Protein AF-A0A968P1N0-F1 (afdb_monomer)

Foldseek 3Di:
DPDPQDDWFWKWADDPLAIEIDTAGPLCVVVCVLQRIDGDDPDPRYDYQFPPPDAWKWWDDPDPVRIDIDGGHPVSVVVCVVVVIDIDDHDDGPDADDDQQKGKKFDDPPSATEIEIDGNVCVVCCVVVVIGGDDPPRPRYTYDRPPPPPPPPPPPPPDDDDDPPPDDPPPPPPDDDDDPPDDDDDDDDDDDDDDDDDDD

Sequence (200 aa):
MSRARGERDRVFVTLGTLQYGFLAGSNSRPHRAALGHTAFTNQVGVVFGANSPKP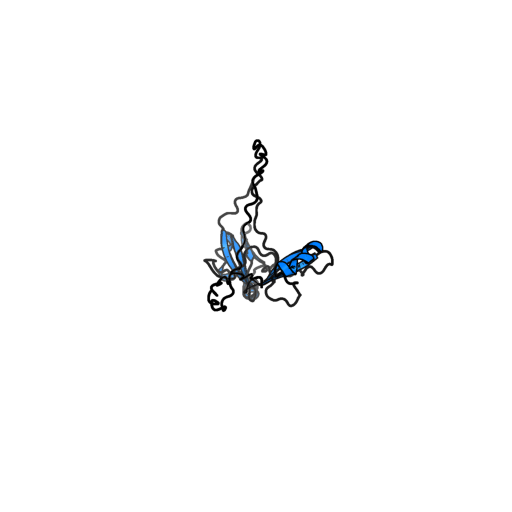NRARKEISAVNIVSSFFDPGRRASLVADDWVISGGGRRRGLARTPRSRSVFVDMGTYNYAWNLTTEEHQHMEVLGIEFASGTTPSLVLGFNSQSRHAPLGRLAGASFRRLSDPIEQWSMQPKPLAGQLPTRLASYQRIPNVVAAG

pLDDT: mean 77.23, std 21.39, range [32.09, 97.94]

Radius of gyration: 28.27 Å; Cα contacts (8 Å, |Δi|>4): 264; chains: 1; bounding box: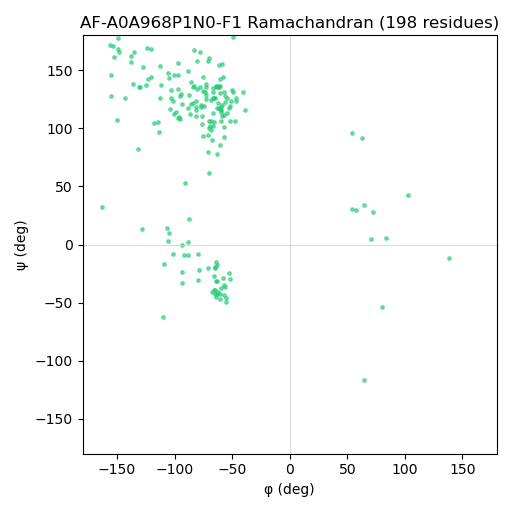 90×51×71 Å

Nearest PDB structures (foldseek):
  9c57-assembly1_K  TM=1.440E-01  e=4.1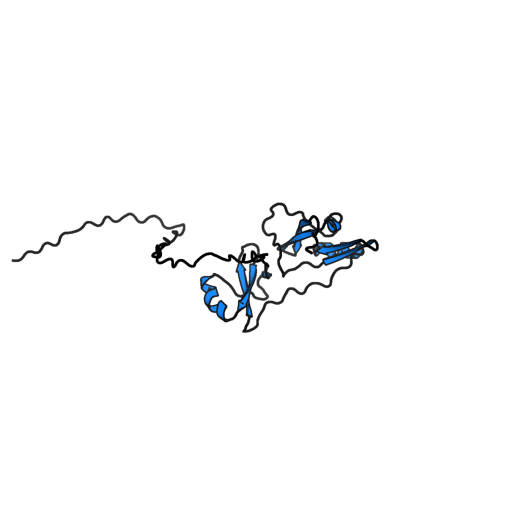77E+00  Homo sapiens

Structure (mmCIF, N/CA/C/O backbone):
data_AF-A0A968P1N0-F1
#
_entry.id   AF-A0A968P1N0-F1
#
loop_
_atom_site.group_PDB
_atom_site.id
_atom_site.type_symbol
_atom_site.label_atom_id
_atom_site.label_alt_id
_atom_site.label_comp_id
_atom_site.label_asym_id
_atom_site.label_entity_id
_atom_site.label_seq_id
_atom_site.pdbx_PDB_ins_code
_atom_site.Cartn_x
_atom_site.Cartn_y
_atom_site.Cartn_z
_atom_site.occupancy
_atom_site.B_iso_or_equiv
_atom_site.auth_seq_id
_atom_site.auth_comp_id
_atom_site.auth_asym_id
_atom_site.auth_atom_id
_atom_site.pdbx_PDB_model_num
ATOM 1 N N . MET A 1 1 ? -13.079 19.794 -15.826 1.00 42.53 1 MET A N 1
ATOM 2 C CA . MET A 1 1 ? -12.759 18.711 -16.785 1.00 42.53 1 MET A CA 1
ATOM 3 C C . MET A 1 1 ? -12.149 17.527 -16.044 1.00 42.53 1 MET A C 1
ATOM 5 O O . MET A 1 1 ? -11.050 17.654 -15.509 1.00 42.53 1 MET A O 1
ATOM 9 N N . SER A 1 2 ? -12.845 16.392 -15.955 1.00 45.47 2 SER A N 1
ATOM 10 C CA . SER A 1 2 ? -12.250 15.153 -15.444 1.00 45.47 2 SER A CA 1
ATOM 11 C C . SER A 1 2 ? -11.208 14.668 -16.448 1.00 45.47 2 SER A C 1
ATOM 13 O O . SER A 1 2 ? -11.565 14.183 -17.517 1.00 45.47 2 SER A O 1
ATOM 15 N N . ARG A 1 3 ? -9.915 14.812 -16.137 1.00 54.97 3 ARG A N 1
ATOM 16 C CA . ARG A 1 3 ? -8.871 14.159 -16.936 1.00 54.97 3 ARG A CA 1
ATOM 17 C C . ARG A 1 3 ? -9.137 12.660 -16.861 1.00 54.97 3 ARG A C 1
ATOM 19 O O . ARG A 1 3 ? -9.060 12.099 -15.764 1.00 54.97 3 ARG A O 1
ATOM 26 N N . ALA A 1 4 ? -9.490 12.046 -17.989 1.00 58.97 4 ALA A N 1
ATOM 27 C CA . ALA A 1 4 ? -9.552 10.601 -18.112 1.00 58.97 4 ALA A CA 1
ATOM 28 C C . ALA A 1 4 ? -8.161 10.082 -17.748 1.00 58.97 4 ALA A C 1
ATOM 30 O O . ALA A 1 4 ? -7.192 10.228 -18.490 1.00 58.97 4 ALA A O 1
ATOM 31 N N . ARG A 1 5 ? -8.025 9.589 -16.518 1.00 70.12 5 ARG A N 1
ATOM 32 C CA . ARG A 1 5 ? -6.821 8.895 -16.089 1.00 70.12 5 ARG A CA 1
ATOM 33 C C . ARG A 1 5 ? -6.900 7.598 -16.881 1.00 70.12 5 ARG A C 1
ATOM 35 O O . ARG A 1 5 ? -7.749 6.792 -16.521 1.00 70.12 5 ARG A O 1
ATOM 42 N N . GLY A 1 6 ? -6.150 7.505 -17.985 1.00 83.25 6 GLY A N 1
ATOM 43 C CA . GLY A 1 6 ? -6.212 6.408 -18.960 1.00 83.25 6 GLY A CA 1
ATOM 44 C C . GLY A 1 6 ? -6.141 5.017 -18.330 1.00 83.25 6 GLY A C 1
ATOM 45 O O . GLY A 1 6 ? -6.023 4.900 -17.114 1.00 83.25 6 GLY A O 1
ATOM 46 N N . GLU A 1 7 ? -6.213 3.975 -19.153 1.00 88.88 7 GLU A N 1
ATOM 47 C CA . GLU A 1 7 ? -6.322 2.576 -18.716 1.00 88.88 7 GLU A CA 1
ATOM 48 C C . GLU A 1 7 ? -5.438 2.236 -17.500 1.00 88.88 7 GLU A C 1
ATOM 50 O O . GLU A 1 7 ? -4.251 2.588 -17.435 1.00 88.88 7 GLU A O 1
ATOM 55 N N . ARG A 1 8 ? -6.048 1.579 -16.504 1.00 93.31 8 ARG A N 1
ATOM 56 C CA . ARG A 1 8 ? -5.380 1.185 -15.264 1.00 93.31 8 ARG A CA 1
ATOM 57 C C . ARG A 1 8 ? -5.633 -0.274 -14.951 1.00 93.31 8 ARG A C 1
ATOM 59 O O . ARG A 1 8 ? -6.784 -0.699 -14.925 1.00 93.31 8 ARG A O 1
ATOM 66 N N . ASP A 1 9 ? -4.576 -0.973 -14.562 1.00 94.81 9 ASP A N 1
ATOM 67 C CA . ASP A 1 9 ? -4.684 -2.348 -14.087 1.00 94.81 9 ASP A CA 1
ATOM 68 C C . ASP A 1 9 ? -4.720 -2.403 -12.572 1.00 94.81 9 ASP A C 1
ATOM 70 O O . ASP A 1 9 ? -4.027 -1.646 -11.884 1.00 94.81 9 ASP A O 1
ATOM 74 N N . ARG A 1 10 ? -5.474 -3.369 -12.053 1.00 96.44 10 ARG A N 1
ATOM 75 C CA . ARG A 1 10 ? -5.407 -3.751 -10.646 1.00 96.44 10 ARG A CA 1
ATOM 76 C C . ARG A 1 10 ? -4.153 -4.589 -10.430 1.00 96.44 10 ARG A C 1
ATOM 78 O O . ARG A 1 10 ? -3.984 -5.647 -11.031 1.00 96.44 10 ARG A O 1
ATOM 85 N N . VAL A 1 11 ? -3.274 -4.105 -9.567 1.00 97.50 11 VAL A N 1
ATOM 86 C CA . VAL A 1 11 ? -2.058 -4.806 -9.153 1.00 97.50 11 VAL A CA 1
ATOM 87 C C . VAL A 1 11 ? -1.898 -4.696 -7.645 1.00 97.50 11 VAL A C 1
ATOM 89 O O . VAL A 1 11 ? -2.539 -3.856 -7.010 1.00 97.50 11 VAL A O 1
ATOM 92 N N . PHE A 1 12 ? -1.023 -5.510 -7.073 1.00 97.50 12 PHE A N 1
ATOM 93 C CA . PHE A 1 12 ? -0.636 -5.401 -5.674 1.00 97.50 12 PHE A CA 1
ATOM 94 C C . PHE A 1 12 ? 0.869 -5.599 -5.480 1.00 97.50 12 PHE A C 1
ATOM 96 O O . PHE A 1 12 ? 1.564 -6.108 -6.362 1.00 97.50 12 PHE A O 1
ATOM 103 N N . VAL A 1 13 ? 1.358 -5.163 -4.320 1.00 96.88 13 VAL A N 1
ATOM 104 C CA . VAL A 1 13 ? 2.713 -5.429 -3.812 1.00 96.88 13 VAL A CA 1
ATOM 105 C C . VAL A 1 13 ? 2.623 -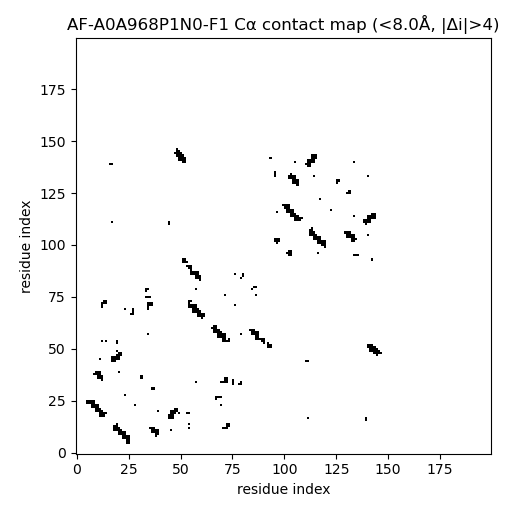6.004 -2.403 1.00 96.88 13 VAL A C 1
ATOM 107 O O . VAL A 1 13 ? 1.674 -5.702 -1.670 1.00 96.88 13 VAL A O 1
ATOM 110 N N . THR A 1 14 ? 3.613 -6.797 -2.012 1.00 95.50 14 THR A N 1
ATOM 111 C CA . THR A 1 14 ? 3.699 -7.353 -0.659 1.00 95.50 14 THR A CA 1
ATOM 112 C C . THR A 1 14 ? 4.356 -6.343 0.282 1.00 95.50 14 THR A C 1
ATOM 114 O O . THR A 1 14 ? 5.340 -5.690 -0.060 1.00 95.50 14 THR A O 1
ATOM 117 N N . LEU A 1 15 ? 3.794 -6.178 1.477 1.00 91.19 15 LEU A N 1
ATOM 118 C CA . LEU A 1 15 ? 4.269 -5.278 2.524 1.00 91.19 15 LEU A CA 1
ATOM 119 C C . LEU A 1 15 ? 4.313 -6.039 3.853 1.00 91.19 15 LEU A C 1
ATOM 121 O O . LEU A 1 15 ? 3.393 -5.963 4.670 1.00 91.19 15 LEU A O 1
ATOM 125 N N . GLY A 1 16 ? 5.393 -6.794 4.058 1.00 88.62 16 GLY A N 1
ATOM 126 C CA . GLY A 1 16 ? 5.469 -7.755 5.157 1.00 88.62 16 GLY A CA 1
ATOM 127 C C . GLY A 1 16 ? 4.423 -8.850 4.961 1.00 88.62 16 GLY A C 1
ATOM 128 O O . GLY A 1 16 ? 4.466 -9.562 3.965 1.00 88.62 16 GLY A O 1
ATOM 129 N N . THR A 1 17 ? 3.468 -8.953 5.882 1.00 87.88 17 THR A N 1
ATOM 130 C CA . THR A 1 17 ? 2.361 -9.923 5.820 1.00 87.88 17 THR A CA 1
ATOM 131 C C . THR A 1 17 ? 1.132 -9.414 5.060 1.00 87.88 17 THR A C 1
ATOM 133 O O . THR A 1 17 ? 0.212 -10.185 4.812 1.00 87.88 17 THR A O 1
ATOM 136 N N . LEU A 1 18 ? 1.089 -8.128 4.690 1.00 89.88 18 LEU A N 1
ATOM 137 C CA . LEU A 1 18 ? -0.060 -7.503 4.030 1.00 89.88 18 LEU A CA 1
ATOM 138 C C . LEU A 1 18 ? 0.151 -7.386 2.520 1.00 89.88 18 LEU A C 1
ATOM 140 O O . LEU A 1 18 ? 1.253 -7.087 2.063 1.00 89.88 18 LEU A O 1
ATOM 144 N N . GLN A 1 19 ? -0.922 -7.522 1.742 1.00 94.12 19 GLN A N 1
ATOM 145 C CA . GLN A 1 19 ? -0.910 -7.248 0.304 1.00 94.12 19 GLN A CA 1
ATOM 146 C C . GLN A 1 19 ? -1.601 -5.909 0.024 1.00 94.12 19 GLN A C 1
ATOM 148 O O . GLN A 1 19 ? -2.793 -5.741 0.283 1.00 94.12 19 GLN A O 1
ATOM 153 N N . TYR A 1 20 ? -0.853 -4.937 -0.506 1.00 94.25 20 TYR A N 1
ATOM 154 C CA . TYR A 1 20 ? -1.369 -3.601 -0.812 1.00 94.25 20 TYR A CA 1
ATOM 155 C C . TYR A 1 20 ? -1.760 -3.493 -2.286 1.00 94.25 20 TYR A C 1
ATOM 157 O O . TYR A 1 20 ? -0.897 -3.441 -3.167 1.00 94.25 20 TYR A O 1
ATOM 165 N N . GLY A 1 21 ? -3.063 -3.428 -2.546 1.00 95.44 21 GLY A N 1
ATOM 166 C CA . GLY A 1 21 ? -3.650 -3.280 -3.871 1.00 95.44 21 GLY A CA 1
ATOM 167 C C . GLY A 1 21 ? -3.765 -1.823 -4.321 1.00 95.44 21 GLY A C 1
ATOM 168 O O . GLY A 1 21 ? -4.141 -0.926 -3.560 1.00 95.44 21 GLY A O 1
ATOM 169 N N . PHE A 1 22 ? -3.489 -1.564 -5.597 1.00 95.56 22 PHE A N 1
ATOM 170 C CA . PHE A 1 22 ? -3.678 -0.254 -6.215 1.00 95.56 22 PHE A CA 1
ATOM 171 C C . PHE A 1 22 ? -3.917 -0.354 -7.727 1.00 95.56 22 PHE A C 1
ATOM 173 O O . PHE A 1 22 ? -3.794 -1.409 -8.345 1.00 95.56 22 PHE A O 1
ATOM 180 N N . LEU A 1 23 ? -4.285 0.781 -8.327 1.00 95.38 23 LEU A N 1
ATOM 181 C CA . LEU A 1 23 ? -4.464 0.915 -9.770 1.00 95.38 23 LEU A CA 1
ATOM 182 C C . LEU A 1 23 ? -3.178 1.458 -10.410 1.00 95.38 23 LEU A C 1
ATOM 184 O O . LEU A 1 23 ? -2.863 2.642 -10.238 1.00 95.38 23 LEU A O 1
ATOM 188 N N . ALA A 1 24 ? -2.452 0.609 -11.134 1.00 94.81 24 ALA A N 1
ATOM 189 C CA . ALA A 1 24 ? -1.248 0.975 -11.878 1.00 94.81 24 ALA A CA 1
ATOM 190 C C . ALA A 1 24 ? -1.607 1.563 -13.246 1.00 94.81 24 ALA A C 1
ATOM 192 O O . ALA A 1 24 ? -2.479 1.043 -13.936 1.00 94.81 24 ALA A O 1
ATOM 193 N N . GLY A 1 25 ? -0.933 2.645 -13.639 1.00 91.88 25 GLY A N 1
ATOM 194 C CA . GLY A 1 25 ? -1.099 3.240 -14.967 1.00 91.88 25 GLY A CA 1
ATOM 195 C C . GLY A 1 25 ? -0.348 2.465 -16.050 1.00 91.88 25 GLY A C 1
ATOM 196 O O . GLY A 1 25 ? 0.540 1.661 -15.757 1.00 91.88 25 GLY A O 1
ATOM 197 N N . SER A 1 26 ? -0.669 2.753 -17.310 1.00 91.25 26 SER A N 1
ATOM 198 C CA . SER A 1 26 ? 0.001 2.165 -18.477 1.00 91.25 26 SER A CA 1
ATOM 199 C C . SER A 1 26 ? 1.519 2.392 -18.481 1.00 91.25 26 SER A C 1
ATOM 201 O O . SER A 1 26 ? 2.269 1.479 -18.813 1.00 91.25 26 SER A O 1
ATOM 203 N N . ASN A 1 27 ? 1.995 3.555 -18.023 1.00 91.44 27 ASN A N 1
ATOM 204 C CA . ASN A 1 27 ? 3.423 3.889 -17.986 1.00 91.44 27 ASN A CA 1
ATOM 205 C C . ASN A 1 27 ? 4.252 3.017 -17.027 1.00 91.44 27 ASN A C 1
ATOM 207 O O . ASN A 1 27 ? 5.441 2.825 -17.255 1.00 91.44 27 ASN A O 1
ATOM 211 N N . SER A 1 28 ? 3.657 2.469 -15.964 1.00 92.81 28 SER A N 1
ATOM 212 C CA . SER A 1 28 ? 4.363 1.574 -15.040 1.00 92.81 28 SER A CA 1
ATOM 213 C C . SER A 1 28 ? 4.243 0.097 -15.423 1.00 92.81 28 SER A C 1
ATOM 215 O O . SER A 1 28 ? 4.917 -0.731 -14.813 1.00 92.81 28 SER A O 1
ATOM 217 N N . ARG A 1 29 ? 3.392 -0.257 -16.402 1.00 93.38 29 ARG A N 1
ATOM 218 C CA . ARG A 1 29 ? 3.168 -1.647 -16.843 1.00 93.38 29 ARG A CA 1
ATOM 219 C C . ARG A 1 29 ? 4.474 -2.332 -17.304 1.00 93.38 29 ARG A C 1
ATOM 221 O O . ARG A 1 29 ? 4.710 -3.442 -16.830 1.00 93.38 29 ARG A O 1
ATOM 228 N N . PRO A 1 30 ? 5.371 -1.690 -18.084 1.00 95.06 30 PRO A N 1
ATOM 229 C CA . PRO A 1 30 ? 6.649 -2.299 -18.477 1.00 95.06 30 PRO A CA 1
ATOM 230 C C . PRO A 1 30 ? 7.614 -2.564 -17.311 1.00 95.06 30 PRO A C 1
ATOM 232 O O . PRO A 1 30 ? 8.508 -3.391 -17.422 1.00 95.06 30 PRO A O 1
ATOM 235 N N . HIS A 1 31 ? 7.431 -1.886 -16.173 1.00 96.50 31 HIS A N 1
ATOM 236 C CA . HIS A 1 31 ? 8.350 -1.940 -15.030 1.00 96.50 31 HIS A CA 1
ATOM 237 C C . HIS A 1 31 ? 7.823 -2.783 -13.861 1.00 96.50 31 HIS A C 1
ATOM 239 O O . HIS A 1 31 ? 8.398 -2.766 -12.773 1.00 96.50 31 HIS A O 1
ATOM 245 N N . ARG A 1 32 ? 6.727 -3.528 -14.057 1.00 96.25 32 ARG A N 1
ATOM 246 C CA . ARG A 1 32 ? 6.074 -4.317 -12.996 1.00 96.25 32 ARG A CA 1
ATOM 247 C C . ARG A 1 32 ? 7.005 -5.301 -12.311 1.00 96.25 32 ARG A C 1
ATOM 249 O O . ARG A 1 32 ? 7.017 -5.350 -11.086 1.00 96.25 32 ARG A O 1
ATOM 256 N N . ALA A 1 33 ? 7.789 -6.041 -13.092 1.00 96.69 33 ALA A N 1
ATOM 257 C CA . ALA A 1 33 ? 8.716 -7.034 -12.564 1.00 96.69 33 ALA A CA 1
ATOM 258 C C . ALA A 1 33 ? 9.767 -6.391 -11.642 1.00 96.69 33 ALA A C 1
ATOM 260 O O . ALA A 1 33 ? 9.950 -6.843 -10.514 1.00 96.69 33 ALA A O 1
ATOM 261 N N . ALA A 1 34 ? 10.374 -5.280 -12.077 1.00 97.12 34 ALA A N 1
ATOM 262 C CA . ALA A 1 34 ? 11.352 -4.530 -11.286 1.00 97.12 34 ALA A CA 1
ATOM 263 C C . ALA A 1 34 ? 10.742 -3.970 -9.988 1.00 97.12 34 ALA A C 1
ATOM 265 O O . ALA A 1 34 ? 11.353 -4.030 -8.923 1.00 97.12 34 ALA A O 1
ATOM 266 N N . LEU A 1 35 ? 9.506 -3.466 -10.060 1.00 97.44 35 LEU A N 1
ATOM 267 C CA . LEU A 1 35 ? 8.790 -2.895 -8.916 1.00 97.44 35 LEU A CA 1
ATOM 268 C C . LEU A 1 35 ? 8.157 -3.953 -7.989 1.00 97.44 35 LEU A C 1
ATOM 270 O O . LEU A 1 35 ? 7.639 -3.593 -6.931 1.00 97.44 35 LEU A O 1
ATOM 274 N N . GLY A 1 36 ? 8.169 -5.235 -8.371 1.00 97.75 36 GLY A N 1
ATOM 275 C CA . GLY A 1 36 ? 7.537 -6.323 -7.618 1.00 97.75 36 GLY A CA 1
ATOM 276 C C . GLY A 1 36 ? 6.005 -6.319 -7.673 1.00 97.75 36 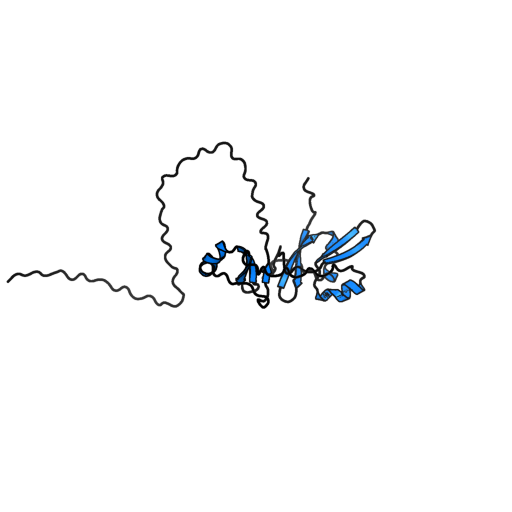GLY A C 1
ATOM 277 O O . GLY A 1 36 ? 5.356 -6.753 -6.726 1.00 97.75 36 GLY A O 1
ATOM 278 N N . HIS A 1 37 ? 5.403 -5.791 -8.741 1.00 97.94 37 HIS A N 1
ATOM 279 C CA . HIS A 1 37 ? 3.945 -5.795 -8.897 1.00 97.94 37 HIS A CA 1
ATOM 280 C C . HIS A 1 37 ? 3.452 -7.166 -9.332 1.00 97.94 37 HIS A C 1
ATOM 282 O O . HIS A 1 37 ? 3.954 -7.730 -10.304 1.00 97.94 37 HIS A O 1
ATOM 288 N N . THR A 1 38 ? 2.380 -7.625 -8.699 1.00 97.94 38 THR A N 1
ATOM 289 C CA . THR A 1 38 ? 1.630 -8.807 -9.129 1.00 97.94 38 THR A CA 1
ATOM 290 C C . THR A 1 38 ? 0.256 -8.384 -9.634 1.00 97.94 38 THR A C 1
ATOM 292 O O . THR A 1 38 ? -0.386 -7.512 -9.046 1.00 97.94 38 THR A O 1
ATOM 295 N N . ALA A 1 39 ? -0.196 -8.964 -10.747 1.00 97.12 39 ALA A N 1
ATOM 296 C CA . ALA A 1 39 ? -1.531 -8.702 -11.274 1.00 97.12 39 ALA A CA 1
ATOM 297 C C . ALA A 1 39 ? -2.599 -9.243 -10.314 1.00 97.12 39 ALA A C 1
ATOM 299 O O . ALA A 1 39 ? -2.533 -10.393 -9.872 1.00 97.12 39 ALA A O 1
ATOM 300 N N . PHE A 1 40 ? -3.588 -8.409 -9.999 1.00 97.00 40 PHE A N 1
ATOM 301 C CA . PHE A 1 40 ? -4.730 -8.842 -9.210 1.00 97.00 40 PHE A CA 1
ATOM 302 C C . PHE A 1 40 ? -5.729 -9.564 -10.114 1.00 97.00 40 PHE A C 1
ATOM 304 O O . PHE A 1 40 ? -6.203 -8.986 -11.093 1.00 97.00 40 PHE A O 1
ATOM 311 N N . THR A 1 41 ? -6.061 -10.801 -9.767 1.00 96.19 41 THR A N 1
ATOM 312 C CA . THR A 1 41 ? -7.107 -11.586 -10.423 1.00 96.19 41 THR A CA 1
ATOM 313 C C . THR A 1 41 ? -8.282 -11.755 -9.478 1.00 96.19 41 THR A C 1
ATOM 315 O O . THR A 1 41 ? -9.339 -11.225 -9.784 1.00 96.19 41 THR A O 1
ATOM 318 N N . ASN A 1 42 ? -8.080 -12.416 -8.332 1.00 93.50 42 ASN A N 1
ATOM 319 C CA . ASN A 1 42 ? -9.067 -12.629 -7.260 1.00 93.50 42 ASN A CA 1
ATOM 320 C C . ASN A 1 42 ? -8.390 -13.057 -5.935 1.00 93.50 42 ASN A C 1
ATOM 322 O O . ASN A 1 42 ? -8.922 -13.875 -5.187 1.00 93.50 42 ASN A O 1
ATOM 326 N N . GLN A 1 43 ? -7.174 -12.580 -5.657 1.00 93.56 43 GLN A N 1
ATOM 327 C CA . GLN A 1 43 ? -6.433 -12.982 -4.459 1.00 93.56 43 GLN A CA 1
ATOM 328 C C . GLN A 1 43 ? -7.130 -12.487 -3.181 1.00 93.56 43 GLN A C 1
ATOM 330 O O . GLN A 1 43 ? -7.536 -11.328 -3.084 1.00 93.56 43 GLN A O 1
ATOM 335 N N . VAL A 1 44 ? -7.237 -13.365 -2.183 1.00 90.94 44 VAL A N 1
ATOM 336 C CA . VAL A 1 44 ? -7.767 -13.034 -0.852 1.00 90.94 44 VAL A CA 1
ATOM 337 C C . VAL A 1 44 ? -6.717 -12.251 -0.058 1.00 90.94 44 VAL A C 1
ATOM 339 O O . VAL A 1 44 ? -5.525 -12.518 -0.174 1.00 90.94 44 VAL A O 1
ATOM 342 N N . GLY A 1 45 ? -7.155 -11.285 0.756 1.00 87.94 45 GLY A N 1
ATOM 343 C CA . GLY A 1 45 ? -6.268 -10.503 1.629 1.00 87.94 45 GLY A CA 1
ATOM 344 C C . GLY A 1 45 ? -5.587 -9.304 0.955 1.00 87.94 45 GLY A C 1
ATOM 345 O O . GLY A 1 45 ? -4.770 -8.632 1.584 1.00 87.94 45 GLY A O 1
ATOM 346 N N . VAL A 1 46 ? -5.933 -8.994 -0.301 1.00 92.06 46 VAL A N 1
ATOM 347 C CA . VAL A 1 46 ? -5.467 -7.774 -0.975 1.00 92.06 46 VAL A CA 1
ATOM 348 C C . VAL A 1 46 ? -6.319 -6.585 -0.558 1.00 92.06 46 VAL A C 1
ATOM 350 O O . VAL A 1 46 ? -7.513 -6.509 -0.852 1.00 92.06 46 VAL A O 1
ATOM 353 N N . VAL A 1 47 ? -5.679 -5.602 0.065 1.00 91.12 47 VAL A N 1
ATOM 354 C CA . VAL A 1 47 ? -6.343 -4.388 0.529 1.00 91.12 47 VAL A CA 1
ATOM 355 C C . VAL A 1 47 ? -6.119 -3.262 -0.469 1.00 91.12 47 VAL A C 1
ATOM 357 O O . VAL A 1 47 ? -5.002 -2.771 -0.636 1.00 91.12 47 VAL A O 1
ATOM 360 N N . PHE A 1 48 ? -7.190 -2.806 -1.110 1.00 91.81 48 PHE A N 1
ATOM 361 C CA . PHE A 1 48 ? -7.151 -1.632 -1.981 1.00 91.81 48 PHE A CA 1
ATOM 362 C C . PHE A 1 48 ? -7.417 -0.349 -1.192 1.00 91.81 48 PHE A C 1
ATOM 364 O O . PHE A 1 48 ? -8.141 -0.360 -0.210 1.00 91.81 48 PHE A O 1
ATOM 371 N N . GLY A 1 49 ? -6.844 0.782 -1.608 1.00 85.81 49 GLY A N 1
ATOM 372 C CA . GLY A 1 49 ? -7.250 2.101 -1.092 1.00 85.81 49 GLY A CA 1
ATOM 373 C C . GLY A 1 49 ? -6.863 2.419 0.358 1.00 85.81 49 GLY A C 1
ATOM 374 O O . GLY A 1 49 ? -7.200 3.495 0.841 1.00 85.81 49 GLY A O 1
ATOM 375 N N . ALA A 1 50 ? -6.118 1.547 1.041 1.00 87.25 50 ALA A N 1
ATOM 376 C CA . ALA A 1 50 ? -5.663 1.820 2.398 1.00 87.25 50 ALA A CA 1
ATOM 377 C C . ALA A 1 50 ? -4.772 3.072 2.465 1.00 87.25 50 ALA A C 1
ATOM 379 O O . ALA A 1 50 ? -3.866 3.279 1.640 1.00 87.25 50 ALA A O 1
ATOM 380 N N . ASN A 1 51 ? -5.009 3.903 3.483 1.00 85.31 51 ASN A N 1
ATOM 381 C CA . ASN A 1 51 ? -4.178 5.070 3.767 1.00 85.31 51 ASN A CA 1
ATOM 382 C C . ASN A 1 51 ? -2.891 4.700 4.516 1.00 85.31 51 ASN A C 1
ATOM 384 O O . ASN A 1 51 ? -1.880 5.387 4.345 1.00 85.31 51 ASN A O 1
ATOM 388 N N . SER A 1 52 ? -2.914 3.641 5.332 1.00 86.81 52 SER A N 1
ATOM 389 C CA . SER A 1 52 ? -1.738 3.069 6.003 1.00 86.81 52 SER A CA 1
ATOM 390 C C . SER A 1 52 ? -1.977 1.582 6.326 1.00 86.81 52 SER A C 1
ATOM 392 O O . SER A 1 52 ? -3.106 1.249 6.656 1.00 86.81 52 SER A O 1
ATOM 394 N N . PRO A 1 53 ? -0.959 0.704 6.280 1.00 85.88 53 PRO A N 1
ATOM 395 C CA . PRO A 1 53 ? 0.396 0.974 5.831 1.00 85.88 53 PRO A CA 1
ATOM 396 C C . PRO A 1 53 ? 0.421 1.134 4.310 1.00 85.88 53 PRO A C 1
ATOM 398 O O . PRO A 1 53 ? -0.220 0.396 3.567 1.00 85.88 53 PRO A O 1
ATOM 401 N N . LYS A 1 54 ? 1.147 2.153 3.853 1.00 90.06 54 LYS A N 1
ATOM 402 C CA . LYS A 1 54 ? 1.251 2.493 2.439 1.00 90.06 54 LYS A CA 1
ATOM 403 C C . LYS A 1 54 ? 2.677 2.219 1.973 1.00 90.06 54 LYS A C 1
ATOM 405 O O . LYS A 1 54 ? 3.596 2.746 2.602 1.00 90.06 54 LYS A O 1
ATOM 410 N N . PRO A 1 55 ? 2.880 1.427 0.908 1.00 92.69 55 PRO A N 1
ATOM 411 C CA . PRO A 1 55 ? 4.212 1.190 0.379 1.00 92.69 55 PRO A CA 1
ATOM 412 C C . PRO A 1 55 ? 4.884 2.497 -0.045 1.00 92.69 55 PRO A C 1
ATOM 414 O O . PRO A 1 55 ? 4.229 3.481 -0.410 1.00 92.69 55 PRO A O 1
ATOM 417 N N . ASN A 1 56 ? 6.212 2.483 -0.047 1.00 94.75 56 ASN A N 1
ATOM 418 C CA . ASN A 1 56 ? 6.991 3.579 -0.602 1.00 94.75 56 ASN A CA 1
ATOM 419 C C . ASN A 1 56 ? 6.843 3.603 -2.125 1.00 94.75 56 ASN A C 1
ATOM 421 O O . ASN A 1 56 ? 6.443 2.618 -2.750 1.00 94.75 56 ASN A O 1
ATOM 425 N N . ARG A 1 57 ? 7.158 4.746 -2.731 1.00 95.69 57 ARG A N 1
ATOM 426 C CA . ARG A 1 57 ? 7.150 4.907 -4.182 1.00 95.69 57 ARG A CA 1
ATOM 427 C C . ARG A 1 57 ? 8.568 4.921 -4.720 1.00 95.69 57 ARG A C 1
ATOM 429 O O . ARG A 1 57 ? 9.456 5.498 -4.105 1.00 95.69 57 ARG A O 1
ATOM 436 N N . ALA A 1 58 ? 8.748 4.332 -5.889 1.00 97.31 58 ALA A N 1
ATOM 437 C CA . ALA A 1 58 ? 9.935 4.505 -6.705 1.00 97.31 58 ALA A CA 1
ATOM 438 C C . ALA A 1 58 ? 9.580 5.406 -7.895 1.00 97.31 58 ALA A C 1
ATOM 440 O O . ALA A 1 58 ? 8.435 5.408 -8.372 1.00 97.31 58 ALA A O 1
ATOM 441 N N . ARG A 1 59 ? 10.543 6.205 -8.345 1.00 96.81 59 ARG A N 1
ATOM 442 C CA . ARG A 1 59 ? 10.459 7.071 -9.519 1.00 96.81 59 ARG A CA 1
ATOM 443 C C . ARG A 1 59 ? 11.694 6.848 -10.384 1.00 96.81 59 ARG A C 1
ATOM 445 O O . ARG A 1 59 ? 12.797 6.854 -9.856 1.00 96.81 59 ARG A O 1
ATOM 452 N N . LYS A 1 60 ? 11.513 6.732 -11.696 1.00 96.50 60 LYS A N 1
ATOM 453 C CA . LYS A 1 60 ? 12.607 6.754 -12.669 1.00 96.50 60 LYS A CA 1
ATOM 454 C C . LYS A 1 60 ? 12.223 7.630 -13.851 1.00 96.50 60 LYS A C 1
ATOM 456 O O . LYS A 1 60 ? 11.070 7.631 -14.288 1.00 96.50 60 LYS A O 1
ATOM 461 N N . GLU A 1 61 ? 13.176 8.419 -14.313 1.00 95.31 61 GLU A N 1
ATOM 462 C CA . GLU A 1 61 ? 13.049 9.201 -15.535 1.00 95.31 61 GLU A CA 1
ATOM 463 C C . GLU A 1 61 ? 13.508 8.329 -16.703 1.00 95.31 61 GLU A C 1
ATOM 465 O O . GLU A 1 61 ? 14.636 7.847 -16.711 1.00 95.31 61 GLU A O 1
ATOM 470 N N . ILE A 1 62 ? 12.599 8.043 -17.635 1.00 92.56 62 ILE A N 1
ATOM 471 C CA . ILE A 1 62 ? 12.887 7.227 -18.826 1.00 92.56 62 ILE A CA 1
ATOM 472 C C . ILE A 1 62 ? 13.267 8.134 -20.001 1.00 92.56 62 ILE A C 1
ATOM 474 O O . ILE A 1 62 ? 14.078 7.773 -20.843 1.00 92.56 62 ILE A O 1
ATOM 478 N N . SER A 1 63 ? 12.671 9.323 -20.056 1.00 90.62 63 SER A N 1
ATOM 479 C CA . SER A 1 63 ? 13.034 10.421 -20.953 1.00 90.62 63 SER A CA 1
ATOM 480 C C . SER A 1 63 ? 12.562 11.739 -20.336 1.00 90.62 63 SER A C 1
ATOM 482 O O . SER A 1 63 ? 11.767 11.714 -19.394 1.00 90.62 63 SER A O 1
ATOM 484 N N . ALA A 1 64 ? 12.958 12.873 -20.922 1.00 85.44 64 ALA A N 1
ATOM 485 C CA . ALA A 1 64 ? 12.593 14.212 -20.445 1.00 85.44 64 ALA A CA 1
ATOM 486 C C . ALA A 1 64 ? 11.075 14.433 -20.257 1.00 85.44 64 ALA A C 1
ATOM 488 O O . ALA A 1 64 ? 10.659 15.280 -19.471 1.00 85.44 64 ALA A O 1
ATOM 489 N N . VAL A 1 65 ? 10.229 13.670 -20.963 1.00 85.56 65 VAL A N 1
ATOM 490 C CA . VAL A 1 65 ? 8.759 13.776 -20.884 1.00 85.56 65 VAL A CA 1
ATOM 491 C C . VAL A 1 65 ? 8.126 12.567 -20.179 1.00 85.56 65 VAL A C 1
ATOM 493 O O . VAL A 1 65 ? 6.978 12.636 -19.737 1.00 85.56 65 VAL A O 1
ATOM 496 N N . ASN A 1 66 ? 8.853 11.453 -20.031 1.00 89.44 66 ASN A N 1
ATOM 497 C CA . ASN A 1 66 ? 8.312 10.209 -19.485 1.00 89.44 66 ASN A CA 1
ATOM 498 C C . ASN A 1 66 ? 8.939 9.859 -18.134 1.00 89.44 66 ASN A C 1
ATOM 500 O O . ASN A 1 66 ? 9.993 9.226 -18.044 1.00 89.44 66 ASN A O 1
ATOM 504 N N . ILE A 1 67 ? 8.233 10.235 -17.071 1.00 92.94 67 ILE A N 1
ATOM 505 C CA . ILE A 1 67 ? 8.563 9.854 -15.702 1.00 92.94 67 ILE A CA 1
ATOM 506 C C . ILE A 1 67 ? 7.642 8.712 -15.276 1.00 92.94 67 ILE A C 1
ATOM 508 O O . ILE A 1 67 ? 6.414 8.849 -15.241 1.00 92.94 67 ILE A O 1
ATOM 512 N N . VAL A 1 68 ? 8.240 7.597 -14.868 1.00 95.50 68 VAL A N 1
ATOM 513 C CA . VAL A 1 68 ? 7.518 6.478 -14.264 1.00 95.50 68 VAL A CA 1
ATOM 514 C C . VAL A 1 68 ? 7.580 6.628 -12.753 1.00 95.50 68 VAL A C 1
ATOM 516 O O . VAL A 1 68 ? 8.654 6.779 -12.179 1.00 95.50 68 VAL A O 1
ATOM 519 N N . SER A 1 69 ? 6.427 6.580 -12.082 1.00 95.25 69 SER A N 1
ATOM 520 C CA . SER A 1 69 ? 6.375 6.519 -10.621 1.00 95.25 69 SER A CA 1
ATOM 521 C C . SER A 1 69 ? 5.247 5.630 -10.127 1.00 95.25 69 SER A C 1
ATOM 523 O O . SER A 1 69 ? 4.074 5.878 -10.414 1.00 95.25 69 SER A O 1
ATOM 525 N N . SER A 1 70 ? 5.583 4.656 -9.288 1.00 96.62 70 SER A N 1
ATOM 526 C CA . SER A 1 70 ? 4.617 3.729 -8.698 1.00 96.62 70 SER A CA 1
ATOM 527 C C . SER A 1 70 ? 5.059 3.276 -7.308 1.00 96.62 70 SER A C 1
ATOM 529 O O . SER A 1 70 ? 6.194 3.516 -6.903 1.00 96.62 70 SER A O 1
ATOM 531 N N . PHE A 1 71 ? 4.155 2.632 -6.570 1.00 96.44 71 PHE A N 1
ATOM 532 C CA . PHE A 1 71 ? 4.519 1.847 -5.390 1.00 96.44 71 PHE A CA 1
ATOM 533 C C . PHE A 1 71 ? 5.446 0.695 -5.775 1.00 96.44 71 PHE A C 1
ATOM 535 O O . PHE A 1 71 ? 5.403 0.252 -6.923 1.00 96.44 71 PHE A O 1
ATOM 542 N N . PHE A 1 72 ? 6.263 0.220 -4.841 1.00 97.00 72 PHE A N 1
ATOM 543 C CA . PHE A 1 72 ? 7.119 -0.948 -5.043 1.00 97.00 72 PHE A CA 1
ATOM 544 C C . PHE A 1 72 ? 7.112 -1.851 -3.807 1.00 97.00 72 PHE A C 1
ATOM 546 O O . PHE A 1 72 ? 6.809 -1.395 -2.700 1.00 97.00 72 PHE A O 1
ATOM 553 N N . ASP A 1 73 ? 7.438 -3.123 -4.010 1.00 96.50 73 ASP A N 1
ATOM 554 C CA . ASP A 1 73 ? 7.666 -4.080 -2.928 1.00 96.50 73 ASP A CA 1
ATOM 555 C C . ASP A 1 73 ? 8.960 -3.715 -2.169 1.00 96.50 73 ASP A C 1
ATOM 557 O O . ASP A 1 73 ? 10.018 -3.636 -2.799 1.00 96.50 73 ASP A O 1
ATOM 561 N N . PRO A 1 74 ? 8.942 -3.507 -0.838 1.00 94.94 74 PRO A N 1
ATOM 562 C CA . PRO A 1 74 ? 10.137 -3.169 -0.064 1.00 94.94 74 PRO A CA 1
ATOM 563 C C . PRO A 1 74 ? 11.329 -4.117 -0.264 1.00 94.94 74 PRO A C 1
ATOM 565 O O . PRO A 1 74 ? 12.470 -3.655 -0.189 1.00 94.94 74 PRO A O 1
ATOM 568 N N . GLY A 1 75 ? 11.094 -5.399 -0.567 1.00 95.44 75 GLY A N 1
ATOM 569 C CA . GLY A 1 75 ? 12.144 -6.371 -0.885 1.00 95.44 75 GLY A CA 1
ATOM 570 C C . GLY A 1 75 ? 12.911 -6.051 -2.175 1.00 95.44 75 GLY A C 1
ATOM 571 O O . GLY A 1 75 ? 14.045 -6.489 -2.345 1.00 95.44 75 GLY A O 1
ATOM 572 N N . ARG A 1 76 ? 12.346 -5.220 -3.061 1.00 97.19 76 ARG A N 1
ATOM 573 C CA . ARG A 1 76 ? 12.982 -4.731 -4.300 1.00 97.19 76 ARG A CA 1
ATOM 574 C C . ARG A 1 76 ? 13.798 -3.454 -4.107 1.00 97.19 76 ARG A C 1
ATOM 576 O O . ARG A 1 76 ? 14.334 -2.920 -5.073 1.00 97.19 76 ARG A O 1
ATOM 583 N N . ARG A 1 77 ? 13.906 -2.926 -2.883 1.00 96.38 77 ARG A N 1
ATOM 584 C CA . ARG A 1 77 ? 14.588 -1.646 -2.631 1.00 96.38 77 ARG A CA 1
ATOM 585 C C . ARG A 1 77 ? 16.024 -1.631 -3.160 1.00 96.38 77 ARG A C 1
ATOM 587 O O . ARG A 1 77 ? 16.390 -0.683 -3.841 1.00 96.38 77 ARG A O 1
ATOM 594 N N . ALA A 1 78 ? 16.816 -2.653 -2.837 1.00 97.00 78 ALA A N 1
ATOM 595 C CA . ALA A 1 78 ? 18.230 -2.699 -3.209 1.00 97.00 78 ALA A CA 1
ATOM 596 C C . ALA A 1 78 ? 18.422 -2.749 -4.732 1.00 97.00 78 ALA A C 1
ATOM 598 O O . ALA A 1 78 ? 19.198 -1.964 -5.267 1.00 97.00 78 ALA A O 1
ATOM 599 N N . SER A 1 79 ? 17.655 -3.594 -5.433 1.00 97.75 79 SER A N 1
ATOM 600 C CA . SER A 1 79 ? 17.708 -3.684 -6.898 1.00 97.75 79 SER A CA 1
ATOM 601 C C . SER A 1 79 ? 17.251 -2.392 -7.569 1.00 97.75 79 SER A C 1
ATOM 603 O O . SER A 1 79 ? 17.866 -1.951 -8.525 1.00 97.75 79 SER A O 1
ATOM 605 N N . LEU A 1 80 ? 16.213 -1.735 -7.043 1.00 97.69 80 LEU A N 1
ATOM 606 C CA . LEU A 1 80 ? 15.741 -0.466 -7.596 1.00 97.69 80 LEU A CA 1
ATOM 607 C C . LEU A 1 80 ? 16.776 0.654 -7.436 1.00 97.69 80 LEU A C 1
ATOM 609 O O . LEU A 1 80 ? 16.944 1.442 -8.356 1.00 97.69 80 LEU A O 1
ATOM 613 N N . VAL A 1 81 ? 17.478 0.721 -6.301 1.00 97.38 81 VAL A N 1
ATOM 614 C CA . VAL A 1 81 ? 18.580 1.684 -6.125 1.00 97.38 81 VAL A CA 1
ATOM 615 C C . VAL A 1 81 ? 19.725 1.384 -7.093 1.00 97.38 81 VAL A C 1
ATOM 617 O O . VAL A 1 81 ? 20.247 2.316 -7.690 1.00 97.38 81 VAL A O 1
ATOM 620 N N . ALA A 1 82 ? 20.084 0.109 -7.271 1.00 97.56 82 ALA A N 1
ATOM 621 C CA . ALA A 1 82 ? 21.105 -0.300 -8.238 1.00 97.56 82 ALA A CA 1
ATOM 622 C C . ALA A 1 82 ? 20.705 0.018 -9.692 1.00 97.56 82 ALA A C 1
ATOM 624 O O . ALA A 1 82 ? 21.560 0.346 -10.503 1.00 97.56 82 ALA A O 1
ATOM 625 N N . ASP A 1 83 ? 19.406 -0.014 -9.993 1.00 97.25 83 ASP A N 1
ATOM 626 C CA . ASP A 1 83 ? 18.826 0.357 -11.287 1.00 97.25 83 ASP A CA 1
ATOM 627 C C . ASP A 1 83 ? 18.515 1.870 -11.395 1.00 97.25 83 ASP A C 1
ATOM 629 O O . ASP A 1 83 ? 17.644 2.264 -12.180 1.00 97.25 83 ASP A O 1
ATOM 633 N N . ASP A 1 84 ? 19.152 2.728 -10.596 1.00 96.75 84 ASP A N 1
ATOM 634 C CA . ASP A 1 84 ? 18.998 4.194 -10.609 1.00 96.75 84 ASP A CA 1
ATOM 635 C C . ASP A 1 84 ? 17.561 4.711 -10.394 1.00 96.75 84 ASP A C 1
ATOM 637 O O . ASP A 1 84 ? 17.162 5.772 -10.891 1.00 96.75 84 ASP A O 1
ATOM 641 N N . TRP A 1 85 ? 16.729 3.981 -9.649 1.00 97.88 85 TRP A N 1
ATOM 642 C CA . TRP A 1 85 ? 15.428 4.498 -9.229 1.00 97.88 85 TRP A CA 1
ATOM 643 C C . TRP A 1 85 ? 15.570 5.415 -8.015 1.00 97.88 85 TRP A C 1
ATOM 645 O O . TRP A 1 85 ? 16.141 5.061 -6.983 1.00 97.88 85 TRP A O 1
ATOM 655 N N . VAL A 1 86 ? 14.907 6.566 -8.078 1.00 97.31 86 VAL A N 1
ATOM 656 C CA . VAL A 1 86 ? 14.749 7.473 -6.943 1.00 97.31 86 VAL A CA 1
ATOM 657 C C . VAL A 1 86 ? 13.608 6.978 -6.062 1.00 97.31 86 VAL A C 1
ATOM 659 O O . VAL A 1 86 ? 12.441 6.958 -6.463 1.00 97.31 86 VAL A O 1
ATOM 662 N N . ILE A 1 87 ? 13.928 6.593 -4.831 1.00 96.69 87 ILE A N 1
ATOM 663 C CA . ILE A 1 87 ? 12.954 6.074 -3.869 1.00 96.69 87 ILE A CA 1
ATOM 664 C C . ILE A 1 87 ? 12.458 7.206 -2.968 1.00 96.69 87 ILE A C 1
ATOM 666 O O . ILE A 1 87 ? 13.245 7.931 -2.365 1.00 96.69 87 ILE A O 1
ATOM 670 N N . SER A 1 88 ? 11.137 7.345 -2.835 1.00 92.44 88 SER A N 1
ATOM 671 C CA . SER A 1 88 ? 10.537 8.306 -1.911 1.00 92.44 88 SER A CA 1
ATOM 672 C C . SER A 1 88 ? 10.921 7.973 -0.469 1.00 92.44 88 SER A C 1
ATOM 674 O O . SER A 1 88 ? 10.805 6.813 -0.057 1.00 92.44 88 SER A O 1
ATOM 676 N N . GLY A 1 89 ? 11.278 8.995 0.314 1.00 80.25 89 GLY A N 1
ATOM 677 C CA . GLY A 1 89 ? 11.421 8.879 1.765 1.00 80.25 89 GLY A CA 1
ATOM 678 C C . GLY A 1 89 ? 10.188 8.203 2.361 1.00 80.25 89 GLY A C 1
ATOM 679 O O . GLY A 1 89 ? 9.060 8.519 1.977 1.00 80.25 89 GLY A O 1
ATOM 680 N N . GLY A 1 90 ? 10.412 7.199 3.209 1.00 71.75 90 GLY A N 1
ATOM 681 C CA . GLY A 1 90 ? 9.348 6.293 3.604 1.00 71.75 90 GLY A CA 1
ATOM 682 C C . GLY A 1 90 ? 8.173 7.028 4.232 1.00 71.75 90 GLY A C 1
ATOM 683 O O . GLY A 1 90 ? 8.367 7.865 5.114 1.00 71.75 90 GLY A O 1
ATOM 684 N N . GLY A 1 91 ? 6.954 6.725 3.780 1.00 64.44 91 GLY A N 1
ATOM 685 C CA . GLY A 1 91 ? 5.765 7.253 4.435 1.00 64.44 91 GLY A CA 1
ATOM 686 C C . GLY A 1 91 ? 5.769 6.768 5.879 1.00 64.44 91 GLY A C 1
ATOM 687 O O . GLY A 1 91 ? 5.759 5.560 6.118 1.00 64.44 91 GLY A O 1
ATOM 688 N N . ARG A 1 92 ? 5.815 7.684 6.854 1.00 64.94 92 ARG A N 1
ATOM 689 C CA . ARG A 1 92 ? 5.611 7.304 8.257 1.00 64.94 92 ARG A CA 1
ATOM 690 C C . ARG A 1 92 ? 4.279 6.559 8.314 1.00 64.94 92 ARG A C 1
ATOM 692 O O . ARG A 1 92 ? 3.276 7.092 7.830 1.00 64.94 92 ARG A O 1
ATOM 699 N N . ARG A 1 93 ? 4.265 5.334 8.865 1.00 66.38 93 ARG A N 1
ATOM 700 C CA . ARG A 1 93 ? 3.002 4.675 9.239 1.00 66.38 93 ARG A CA 1
ATOM 701 C C . ARG A 1 93 ? 2.205 5.730 9.992 1.00 66.38 93 ARG A C 1
ATOM 703 O O . ARG A 1 93 ? 2.758 6.334 10.916 1.00 66.38 93 ARG A O 1
ATOM 710 N N . ARG A 1 94 ? 0.982 6.041 9.542 1.00 70.25 94 ARG A N 1
ATOM 711 C CA . ARG A 1 94 ? 0.187 7.044 10.258 1.00 70.25 94 ARG A CA 1
ATOM 712 C C . ARG A 1 94 ? 0.089 6.563 11.695 1.00 70.25 94 ARG A C 1
ATOM 714 O O . ARG A 1 94 ? -0.300 5.421 11.929 1.00 70.25 94 ARG A O 1
ATOM 721 N N . GLY A 1 95 ? 0.535 7.412 12.616 1.00 75.44 95 GLY A N 1
ATOM 722 C CA . GLY A 1 95 ? 0.456 7.108 14.031 1.00 75.44 95 GLY A CA 1
ATOM 723 C C . GLY A 1 95 ? -0.997 6.859 14.404 1.00 75.44 95 GLY A C 1
ATOM 724 O O . GLY A 1 95 ? -1.901 7.490 13.854 1.00 75.44 95 GLY A O 1
ATOM 725 N N . LEU A 1 96 ? -1.203 5.927 15.327 1.00 85.50 96 LEU A N 1
ATOM 726 C CA . LEU A 1 96 ? -2.513 5.720 15.922 1.00 85.50 96 LEU A CA 1
ATOM 727 C C . LEU A 1 96 ? -2.933 7.001 16.639 1.00 85.50 96 LEU A C 1
ATOM 729 O O . LEU A 1 96 ? -2.128 7.609 17.354 1.00 85.50 96 LEU A O 1
ATOM 733 N N . ALA A 1 97 ? -4.184 7.405 16.454 1.00 86.06 97 ALA A N 1
ATOM 734 C CA . A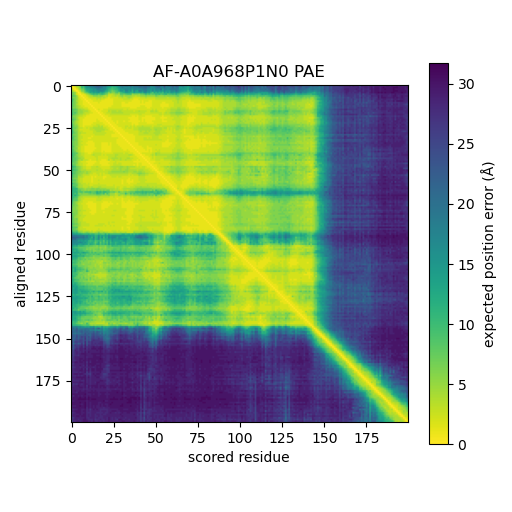LA A 1 97 ? -4.775 8.466 17.243 1.00 86.06 97 ALA A CA 1
ATOM 735 C C . ALA A 1 97 ? -4.858 7.990 18.700 1.00 86.06 97 ALA A C 1
ATOM 737 O O . ALA A 1 97 ? -5.354 6.901 18.993 1.00 86.06 97 ALA A O 1
ATOM 738 N N . ARG A 1 98 ? -4.303 8.790 19.611 1.00 85.62 98 ARG A N 1
ATOM 739 C CA . ARG A 1 98 ? -4.256 8.511 21.057 1.00 85.62 98 ARG A CA 1
ATOM 740 C C . ARG A 1 98 ? -4.774 9.685 21.882 1.00 85.62 98 ARG A C 1
ATOM 742 O O . ARG A 1 98 ? -4.524 9.750 23.083 1.00 85.62 98 ARG A O 1
ATOM 749 N N . THR A 1 99 ? -5.426 10.648 21.238 1.00 87.50 99 THR A N 1
ATOM 750 C CA . THR A 1 99 ? -5.897 11.846 21.927 1.00 87.50 99 THR A CA 1
ATOM 751 C C . THR A 1 99 ? -7.204 11.533 22.659 1.00 87.50 99 THR A C 1
ATOM 753 O O . THR A 1 99 ? -7.905 10.590 22.293 1.00 87.50 99 THR A O 1
ATOM 756 N N . PRO A 1 100 ? -7.578 12.311 23.689 1.00 84.06 100 PRO A N 1
ATOM 757 C CA . PRO A 1 100 ? -8.876 12.143 24.340 1.00 84.06 100 PRO A CA 1
ATOM 758 C C . PRO A 1 100 ? -10.048 12.273 23.362 1.00 84.06 100 PRO A C 1
ATOM 760 O O . PRO A 1 100 ? -11.024 11.548 23.500 1.00 84.06 100 PRO A O 1
ATOM 763 N N . ARG A 1 101 ? -9.905 13.152 22.357 1.00 86.56 101 ARG A N 1
ATOM 764 C CA . ARG A 1 101 ? -10.920 13.470 21.338 1.00 86.56 101 ARG A CA 1
ATOM 765 C C . ARG A 1 101 ? -11.027 12.440 20.219 1.00 86.56 101 ARG A C 1
ATOM 767 O O . ARG A 1 101 ? -12.018 12.430 19.501 1.00 86.56 101 ARG A O 1
ATOM 774 N N . SER A 1 102 ? -9.980 11.648 20.001 1.00 89.31 102 SER A N 1
ATOM 775 C CA . SER A 1 102 ? -9.984 10.642 18.954 1.00 89.31 102 SER A CA 1
ATOM 776 C C . SER A 1 102 ? -9.017 9.515 19.261 1.00 89.31 102 SER A C 1
ATOM 778 O O . SER A 1 102 ? -7.820 9.746 19.493 1.00 89.31 102 SER A O 1
ATOM 780 N N . ARG A 1 103 ? -9.527 8.285 19.207 1.00 90.62 103 ARG A N 1
ATOM 781 C CA . ARG A 1 103 ? -8.706 7.085 19.338 1.00 90.62 103 ARG A CA 1
ATOM 782 C C . ARG A 1 103 ? -8.860 6.182 18.135 1.00 90.62 103 ARG A C 1
ATOM 784 O O . ARG A 1 103 ? -9.938 6.055 17.561 1.00 90.62 103 ARG A O 1
ATOM 791 N N . SER A 1 104 ? -7.744 5.578 17.742 1.00 92.00 104 SER A N 1
ATOM 792 C CA . SER A 1 104 ? -7.776 4.537 16.730 1.00 92.00 104 SER A CA 1
ATOM 793 C C . SER A 1 104 ? -8.353 3.266 17.330 1.00 92.00 104 SER A C 1
ATOM 795 O O . SER A 1 104 ? -7.924 2.812 18.391 1.00 92.00 104 SER A O 1
ATOM 797 N N . VAL A 1 105 ? -9.299 2.695 16.613 1.00 92.19 105 VAL A N 1
ATOM 798 C CA . VAL A 1 105 ? -9.940 1.424 16.914 1.00 92.19 105 VAL A CA 1
ATOM 799 C C . VAL A 1 105 ? -9.791 0.490 15.726 1.00 92.19 105 VAL A C 1
ATOM 801 O O . VAL A 1 105 ? -9.363 0.926 14.651 1.00 92.19 105 VAL A O 1
ATOM 804 N N . PHE A 1 106 ? -10.125 -0.779 15.909 1.00 93.62 106 PHE A N 1
ATOM 805 C CA . PHE A 1 106 ? -10.136 -1.748 14.832 1.00 93.62 106 PHE A CA 1
ATOM 806 C C . PHE A 1 106 ? -11.198 -2.832 15.018 1.00 93.62 106 PHE A C 1
ATOM 808 O O . PHE A 1 106 ? -11.748 -3.013 16.102 1.00 93.62 106 PHE A O 1
ATOM 815 N N . VAL A 1 107 ? -11.447 -3.547 13.924 1.00 91.69 107 VAL A N 1
ATOM 816 C CA . VAL A 1 107 ? -12.179 -4.815 13.878 1.00 91.69 107 VAL A CA 1
ATOM 817 C C . VAL A 1 107 ? -11.281 -5.848 13.205 1.00 91.69 107 VAL A C 1
ATOM 819 O O . VAL A 1 107 ? -10.620 -5.541 12.202 1.00 91.69 107 VAL A O 1
ATOM 822 N N . ASP A 1 108 ? -11.243 -7.055 13.763 1.00 91.38 108 ASP A N 1
ATOM 823 C CA . ASP A 1 108 ? -10.506 -8.176 13.186 1.00 91.38 108 ASP A CA 1
ATOM 824 C C . ASP A 1 108 ? -11.223 -8.717 11.939 1.00 91.38 108 ASP A C 1
ATOM 826 O O . ASP A 1 108 ? -12.401 -9.073 11.972 1.00 91.38 108 ASP A O 1
ATOM 830 N N . MET A 1 109 ? -10.498 -8.773 10.820 1.00 88.56 109 MET A N 1
ATOM 831 C CA . MET A 1 109 ? -10.963 -9.344 9.549 1.00 88.56 109 MET A CA 1
ATOM 832 C C . MET A 1 109 ? -10.295 -10.704 9.264 1.00 88.56 109 MET A C 1
ATOM 834 O O . MET A 1 109 ? -10.289 -11.177 8.122 1.00 88.56 109 MET A O 1
ATOM 838 N N . GLY A 1 110 ? -9.650 -11.305 10.266 1.00 87.75 110 GLY A N 1
ATOM 839 C CA . GLY A 1 110 ? -8.895 -12.556 10.219 1.00 87.75 110 GLY A CA 1
ATOM 840 C C . GLY A 1 110 ? -7.481 -12.392 9.658 1.00 87.75 110 GLY A C 1
ATOM 841 O O . GLY A 1 110 ? -6.499 -12.778 10.282 1.00 87.75 110 GLY A O 1
ATOM 842 N N . THR A 1 111 ? -7.352 -11.812 8.461 1.00 85.81 111 THR A N 1
ATOM 843 C CA . THR A 1 111 ? -6.038 -11.634 7.798 1.00 85.81 111 THR A CA 1
ATOM 844 C C . THR A 1 111 ? -5.390 -10.279 8.082 1.00 85.81 111 THR A C 1
ATOM 846 O O . THR A 1 111 ? -4.170 -10.129 7.985 1.00 85.81 111 THR A O 1
ATOM 849 N N . TYR A 1 112 ? -6.196 -9.279 8.433 1.00 88.81 112 TYR A N 1
ATOM 850 C CA . TYR A 1 112 ? -5.759 -7.933 8.780 1.00 88.81 112 TYR A CA 1
ATOM 851 C C . TYR A 1 112 ? -6.756 -7.288 9.742 1.00 88.81 112 TYR A C 1
ATOM 853 O O . TYR A 1 112 ? -7.911 -7.696 9.818 1.00 88.81 112 TYR A O 1
ATOM 861 N N . ASN A 1 113 ? -6.321 -6.238 10.431 1.00 90.88 113 ASN A N 1
ATOM 862 C CA . ASN A 1 113 ? -7.164 -5.477 11.346 1.00 90.88 113 ASN A CA 1
ATOM 863 C C . ASN A 1 113 ? -7.629 -4.198 10.652 1.00 90.88 113 ASN A C 1
ATOM 865 O O . ASN A 1 113 ? -6.809 -3.324 10.352 1.00 90.88 113 ASN A O 1
ATOM 869 N N . TYR A 1 114 ? -8.926 -4.080 10.358 1.00 90.19 114 TYR A N 1
ATOM 870 C CA . TYR A 1 114 ? -9.469 -2.867 9.748 1.00 90.19 114 TYR A CA 1
ATOM 871 C C . TYR A 1 114 ? -9.601 -1.776 10.803 1.00 90.19 114 TYR A C 1
ATOM 873 O O . TYR A 1 114 ? -10.347 -1.941 11.760 1.00 90.19 114 TYR A O 1
ATOM 881 N N . ALA A 1 115 ? -8.891 -0.665 10.620 1.00 91.00 115 ALA A N 1
ATOM 882 C CA . ALA A 1 115 ? -8.771 0.386 11.612 1.00 91.00 115 ALA A CA 1
ATOM 883 C C . ALA A 1 115 ? -9.270 1.743 11.116 1.00 91.00 115 ALA A C 1
ATOM 885 O O . ALA A 1 115 ? -9.070 2.155 9.965 1.00 91.00 115 ALA A O 1
ATOM 886 N N . TRP A 1 116 ? -9.866 2.487 12.036 1.00 91.12 116 TRP A N 1
ATOM 887 C CA . TRP A 1 116 ? -10.281 3.867 11.829 1.00 91.12 116 TRP A CA 1
ATOM 888 C C . TRP A 1 116 ? -10.198 4.634 13.144 1.00 91.12 116 TRP A C 1
ATOM 890 O O . TRP A 1 116 ? -9.806 4.094 14.174 1.00 91.12 116 TRP A O 1
ATOM 900 N N . ASN A 1 117 ? -10.498 5.924 13.089 1.00 90.62 117 ASN A N 1
ATOM 901 C CA . ASN A 1 117 ? -10.520 6.775 14.264 1.00 90.62 117 ASN A CA 1
ATOM 902 C C . ASN A 1 117 ? -11.975 7.012 14.661 1.0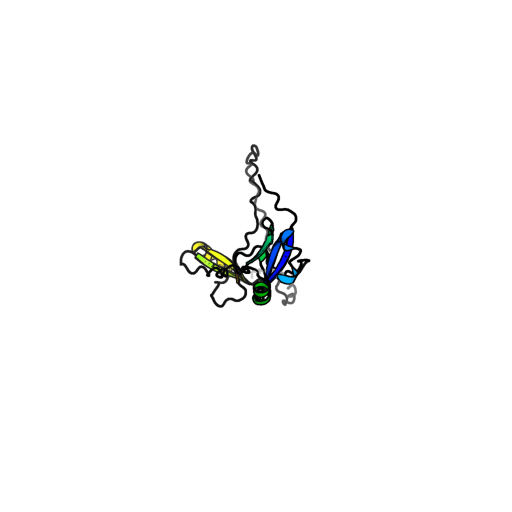0 90.62 117 ASN A C 1
ATOM 904 O O . ASN A 1 117 ? -12.742 7.465 13.814 1.00 90.62 117 ASN A O 1
ATOM 908 N N . LEU A 1 118 ? -12.318 6.734 15.916 1.00 90.00 118 LEU A N 1
ATOM 909 C CA . LEU A 1 118 ? -13.594 7.128 16.516 1.00 90.00 118 LEU A CA 1
ATOM 910 C C . LEU A 1 118 ? -13.426 8.415 17.319 1.00 90.00 118 LEU A C 1
ATOM 912 O O . LEU A 1 118 ? -12.308 8.745 17.750 1.00 90.00 118 LEU A O 1
ATOM 916 N N . THR A 1 119 ? -14.527 9.143 17.503 1.00 89.44 119 THR A N 1
ATOM 917 C CA . THR A 1 119 ? -14.608 10.224 18.491 1.00 89.44 119 THR A CA 1
ATOM 918 C C . THR A 1 119 ? -14.933 9.675 19.878 1.00 89.44 119 THR A C 1
ATOM 920 O O . THR A 1 119 ? -15.299 8.512 20.051 1.00 89.44 119 THR A O 1
ATOM 923 N N . THR A 1 120 ? -14.783 10.520 20.897 1.00 85.12 120 THR A N 1
ATOM 924 C CA . THR A 1 120 ? -15.055 10.151 22.291 1.00 85.12 120 THR A CA 1
ATOM 925 C C . THR A 1 120 ? -16.498 9.703 22.509 1.00 85.12 120 THR A C 1
ATOM 927 O O . THR A 1 120 ? -16.737 8.784 23.288 1.00 85.12 120 THR A O 1
ATOM 930 N N . GLU A 1 121 ? -17.448 10.341 21.830 1.00 85.75 121 GLU A N 1
ATOM 931 C CA . GLU A 1 121 ? -18.879 10.059 21.942 1.00 85.75 121 GLU A CA 1
ATOM 932 C C . GLU A 1 121 ? -19.211 8.671 21.381 1.00 85.75 121 GLU A C 1
ATOM 934 O O . GLU A 1 121 ? -19.954 7.907 21.992 1.00 85.75 121 GLU A O 1
ATOM 939 N N . GLU A 1 122 ? -18.590 8.304 20.260 1.00 86.38 122 GLU A N 1
ATOM 940 C CA . GLU A 1 122 ? -18.813 7.018 19.595 1.00 86.38 122 GLU A CA 1
ATOM 941 C C . GLU A 1 122 ? -18.226 5.833 20.380 1.00 86.38 122 GLU A C 1
ATOM 943 O O . GLU A 1 122 ? -18.667 4.695 20.202 1.00 86.38 122 GLU A O 1
ATOM 948 N N . HIS A 1 123 ? -17.268 6.076 21.287 1.00 84.31 123 HIS A N 1
ATOM 949 C CA . HIS A 1 123 ? -16.668 5.019 22.108 1.00 84.31 123 HIS A CA 1
ATOM 950 C C . HIS A 1 123 ? -17.694 4.259 22.957 1.00 84.31 123 HIS A C 1
ATOM 952 O O . HIS A 1 123 ? -17.492 3.081 23.244 1.00 84.31 123 HIS A O 1
ATOM 958 N N . GLN A 1 124 ? -18.798 4.907 23.338 1.00 86.25 124 GLN A N 1
ATOM 959 C CA . GLN A 1 124 ? -19.835 4.300 24.179 1.00 86.25 124 GLN A CA 1
ATOM 960 C C . GLN A 1 124 ? -20.520 3.097 23.512 1.00 86.25 124 GLN A C 1
ATOM 962 O O . GLN A 1 124 ? -21.131 2.282 24.196 1.00 86.25 124 GLN A O 1
ATOM 967 N N . HIS A 1 125 ? -20.398 2.959 22.190 1.00 86.38 125 HIS A N 1
ATOM 968 C CA . HIS A 1 125 ? -21.029 1.889 21.418 1.00 86.38 125 HIS A CA 1
ATOM 969 C C . HIS A 1 125 ? -20.051 0.801 20.956 1.00 86.38 125 HIS A C 1
ATOM 971 O O . HIS A 1 125 ? -20.458 -0.124 20.255 1.00 86.38 125 HIS A O 1
ATOM 977 N N . MET A 1 126 ? -18.769 0.882 21.332 1.00 89.62 126 MET A N 1
ATOM 978 C CA . MET A 1 126 ? -17.741 -0.041 20.837 1.00 89.62 126 MET A CA 1
ATOM 979 C C . MET A 1 126 ? -18.015 -1.503 21.193 1.00 89.62 126 MET A C 1
ATOM 981 O O . MET A 1 126 ? -17.863 -2.369 20.336 1.00 89.62 126 MET A O 1
ATOM 985 N N . GLU A 1 127 ? -18.453 -1.770 22.425 1.00 85.94 127 GLU A N 1
ATOM 986 C CA . GLU A 1 127 ? -18.705 -3.132 22.911 1.00 85.94 127 GLU A CA 1
ATOM 987 C C . GLU A 1 127 ? -19.824 -3.817 22.117 1.00 85.94 127 GLU A C 1
ATOM 989 O O . GLU A 1 127 ? -19.674 -4.952 21.674 1.00 85.94 127 GLU A O 1
ATOM 994 N N . VAL A 1 128 ? -20.907 -3.087 21.837 1.00 87.88 128 VAL A N 1
ATOM 995 C CA . VAL A 1 128 ? -22.046 -3.588 21.050 1.00 87.88 128 VAL A CA 1
ATOM 996 C C . VAL A 1 128 ? -21.637 -3.919 19.612 1.00 87.88 128 VAL A C 1
ATOM 998 O O . VAL A 1 128 ? -22.195 -4.825 18.996 1.00 87.88 128 VAL A O 1
ATOM 1001 N N . LEU A 1 129 ? -20.662 -3.189 19.070 1.00 84.44 129 LEU A N 1
ATOM 1002 C CA . LEU A 1 129 ? -20.201 -3.326 17.689 1.00 84.44 129 LEU A CA 1
ATOM 1003 C C . LEU A 1 129 ? -18.997 -4.273 17.539 1.00 84.44 129 LEU A C 1
ATOM 1005 O O . LEU A 1 129 ? -18.531 -4.464 16.415 1.00 84.44 129 LEU A O 1
ATOM 1009 N N . GLY A 1 130 ? -18.487 -4.851 18.635 1.00 88.44 130 GLY A N 1
ATOM 1010 C CA . GLY A 1 130 ? -17.302 -5.718 18.617 1.00 88.44 130 GLY A CA 1
ATOM 1011 C C . GLY A 1 130 ? -16.023 -4.987 18.193 1.00 88.44 130 GLY A C 1
ATOM 1012 O O . GLY A 1 130 ? -15.191 -5.549 17.484 1.00 88.44 130 GLY A O 1
ATOM 1013 N N . ILE A 1 131 ? -15.897 -3.710 18.560 1.00 93.19 131 ILE A N 1
ATOM 1014 C CA . ILE A 1 131 ? -14.773 -2.849 18.183 1.00 93.19 131 ILE A CA 1
ATOM 1015 C C . ILE A 1 131 ? -13.741 -2.818 19.315 1.00 93.19 131 ILE A C 1
ATOM 1017 O O . ILE A 1 131 ? -14.081 -2.559 20.469 1.00 93.19 131 ILE A O 1
ATOM 1021 N N . GLU A 1 132 ? -12.462 -2.967 18.974 1.00 93.06 132 GLU A N 1
ATOM 1022 C CA . GLU A 1 132 ? -11.351 -2.947 19.930 1.00 93.06 132 GLU A CA 1
ATOM 1023 C C . GLU A 1 132 ? -10.447 -1.719 19.756 1.00 93.06 132 GLU A C 1
ATOM 1025 O O . GLU A 1 132 ? -10.317 -1.155 18.668 1.00 93.06 132 GLU A O 1
ATOM 1030 N N . PHE A 1 133 ? -9.765 -1.287 20.822 1.00 92.12 133 PHE A N 1
ATOM 1031 C CA . PHE A 1 133 ? -8.785 -0.203 20.717 1.00 92.12 133 PHE A CA 1
ATOM 1032 C C . PHE A 1 133 ? -7.514 -0.660 20.004 1.00 92.12 133 PHE A C 1
ATOM 1034 O O . PHE A 1 133 ? -6.851 -1.612 20.413 1.00 92.12 133 PHE A O 1
ATOM 1041 N N . ALA A 1 134 ? -7.098 0.093 18.988 1.00 90.69 134 ALA A N 1
ATOM 1042 C CA . ALA A 1 134 ? -5.841 -0.166 18.311 1.00 90.69 134 ALA A CA 1
ATOM 1043 C C . ALA A 1 134 ? -4.664 0.302 19.179 1.00 90.69 134 ALA A C 1
ATOM 1045 O O . ALA A 1 134 ? -4.625 1.438 19.666 1.00 90.69 134 ALA A O 1
ATOM 1046 N N . SER A 1 135 ? -3.656 -0.554 19.324 1.00 88.06 135 SER A N 1
ATOM 1047 C CA . SER A 1 135 ? -2.433 -0.254 20.066 1.00 88.06 135 SER A CA 1
ATOM 1048 C C . SER A 1 135 ? -1.197 -0.371 19.170 1.00 88.06 135 SER A C 1
ATOM 1050 O O . SER A 1 135 ? -1.254 -0.867 18.047 1.00 88.06 135 SER A O 1
ATOM 1052 N N . GLY A 1 136 ? -0.045 0.105 19.657 1.00 80.19 136 GLY A N 1
ATOM 1053 C CA . GLY A 1 136 ? 1.208 0.042 18.892 1.00 80.19 136 GLY A CA 1
ATOM 1054 C C . GLY A 1 136 ? 1.703 -1.382 18.609 1.00 80.19 136 GLY A C 1
ATOM 1055 O O . GLY A 1 136 ? 2.566 -1.549 17.751 1.00 80.19 136 GLY A O 1
ATOM 1056 N N . THR A 1 137 ? 1.166 -2.380 19.311 1.00 85.06 137 THR A N 1
ATOM 1057 C CA . THR A 1 137 ? 1.494 -3.800 19.144 1.00 85.06 137 THR A CA 1
ATOM 1058 C C . THR A 1 137 ? 0.445 -4.557 18.337 1.00 85.06 137 THR A C 1
ATOM 1060 O O . THR A 1 137 ? 0.700 -5.700 17.968 1.00 85.06 137 THR A O 1
ATOM 1063 N N . THR A 1 138 ? -0.705 -3.946 18.020 1.00 85.56 138 THR A N 1
ATOM 1064 C CA . THR A 1 138 ? -1.737 -4.592 17.205 1.00 85.56 138 THR A CA 1
ATOM 1065 C C . THR A 1 138 ? -1.165 -4.882 15.809 1.00 85.56 138 THR A C 1
ATOM 1067 O O . THR A 1 138 ? -0.774 -3.947 15.094 1.00 85.56 138 THR A O 1
ATOM 1070 N N . PRO A 1 139 ? -1.069 -6.159 15.401 1.00 84.31 139 PRO A N 1
ATOM 1071 C CA . PRO A 1 139 ? -0.475 -6.519 14.123 1.00 84.31 139 PRO A CA 1
ATOM 1072 C C . PRO A 1 139 ? -1.394 -6.110 12.967 1.00 84.31 139 PRO A C 1
ATOM 1074 O O . PRO A 1 139 ? -2.599 -5.944 13.136 1.00 84.31 139 PRO A O 1
ATOM 1077 N N . SER A 1 140 ? -0.825 -5.959 11.769 1.00 84.56 140 SER A N 1
ATOM 1078 C CA . SER A 1 140 ? -1.589 -5.871 10.513 1.00 84.56 140 SER A CA 1
ATOM 1079 C C . SER A 1 140 ? -2.698 -4.802 10.460 1.00 84.56 140 SER A C 1
ATOM 1081 O O . SER A 1 140 ? -3.694 -4.979 9.763 1.00 84.56 140 SER A O 1
ATOM 1083 N N . LEU A 1 141 ? -2.537 -3.684 11.176 1.00 88.81 141 LEU A N 1
ATOM 1084 C CA . LEU A 1 141 ? -3.498 -2.578 11.172 1.00 88.81 141 LEU A CA 1
ATOM 1085 C C . LEU A 1 141 ? -3.561 -1.880 9.815 1.00 88.81 141 LEU A C 1
ATOM 1087 O O . LEU A 1 141 ? -2.553 -1.363 9.336 1.00 88.81 141 LEU A O 1
ATOM 1091 N N . VAL A 1 142 ? -4.761 -1.769 9.256 1.00 88.06 142 VAL A N 1
ATOM 1092 C CA . VAL A 1 142 ? -5.059 -1.079 8.003 1.00 88.06 142 VAL A CA 1
ATOM 1093 C C . VAL A 1 142 ? -5.934 0.134 8.302 1.00 88.06 142 VAL A C 1
ATOM 1095 O O . VAL A 1 142 ? -7.124 0.001 8.556 1.00 88.06 142 VAL A O 1
ATOM 1098 N N . LEU A 1 143 ? -5.356 1.334 8.249 1.00 85.81 143 LEU A N 1
ATOM 1099 C CA . LEU A 1 143 ? -6.062 2.587 8.501 1.00 85.81 143 LEU A CA 1
ATOM 1100 C C . LEU A 1 143 ? -6.712 3.135 7.238 1.00 85.81 143 LEU A C 1
ATOM 1102 O O . LEU A 1 143 ? -6.026 3.393 6.241 1.00 85.81 143 LEU A O 1
ATOM 1106 N N . GLY A 1 144 ? -8.000 3.448 7.368 1.00 71.94 144 GLY A N 1
ATOM 1107 C CA . GLY A 1 144 ? -8.756 4.266 6.433 1.00 71.94 144 GLY A CA 1
ATOM 1108 C C . GLY A 1 144 ? -8.841 3.642 5.049 1.00 71.94 144 GLY A C 1
ATOM 1109 O O . GLY A 1 144 ? -8.006 3.921 4.187 1.00 71.94 144 GLY A O 1
ATOM 1110 N N . PHE A 1 145 ? -9.896 2.868 4.826 1.00 55.91 145 PHE A N 1
ATOM 1111 C CA . PHE A 1 145 ? -10.438 2.689 3.492 1.00 55.91 145 PHE A CA 1
ATOM 1112 C C . PHE A 1 145 ? -11.308 3.919 3.241 1.00 55.91 145 PHE A C 1
ATOM 1114 O O . PHE A 1 145 ? -12.338 4.099 3.887 1.00 55.91 145 PHE A O 1
ATOM 1121 N N . ASN A 1 146 ? -10.901 4.808 2.337 1.00 45.66 146 ASN A N 1
ATOM 1122 C CA . ASN A 1 146 ? -11.926 5.617 1.703 1.00 45.66 146 ASN A CA 1
ATOM 1123 C C . ASN A 1 146 ? -12.717 4.640 0.839 1.00 45.66 146 ASN A C 1
ATOM 1125 O O . ASN A 1 146 ? -12.307 4.327 -0.281 1.00 45.66 146 ASN A O 1
ATOM 1129 N N . SER A 1 147 ? -13.861 4.161 1.338 1.00 36.88 147 SER A N 1
ATOM 1130 C CA . SER A 1 147 ? -14.889 3.765 0.394 1.00 36.88 147 SER A CA 1
ATOM 1131 C C . SER A 1 147 ? -15.026 4.983 -0.505 1.00 36.88 147 SER A C 1
ATOM 1133 O O . SER A 1 147 ? -15.247 6.105 -0.051 1.00 36.88 147 SER A O 1
ATOM 1135 N N . GLN A 1 148 ? -14.761 4.826 -1.797 1.00 36.03 148 GLN A N 1
ATOM 1136 C CA . GLN A 1 148 ? -15.228 5.825 -2.734 1.00 36.03 148 GLN A CA 1
ATOM 1137 C C . GLN A 1 148 ? -16.751 5.691 -2.795 1.00 36.03 148 GLN A C 1
ATOM 1139 O O . GLN A 1 148 ? -17.306 5.452 -3.860 1.00 36.03 148 GLN A O 1
ATOM 1144 N N . SER A 1 149 ? -17.452 5.893 -1.676 1.00 32.09 149 SER A N 1
ATOM 1145 C CA . SER A 1 149 ? -18.715 6.597 -1.707 1.00 32.09 149 SER A CA 1
ATOM 1146 C C . SER A 1 149 ? -18.369 8.003 -2.190 1.00 32.09 149 SER A C 1
ATOM 1148 O O . SER A 1 149 ? -18.312 8.983 -1.452 1.00 32.09 149 SER A O 1
ATOM 1150 N N . ARG A 1 150 ? -18.149 8.126 -3.507 1.00 35.59 150 ARG A N 1
ATOM 1151 C CA . ARG A 1 150 ? -18.705 9.287 -4.179 1.00 35.59 150 ARG A CA 1
ATOM 1152 C C . ARG A 1 150 ? -20.158 9.239 -3.757 1.00 35.59 150 ARG A C 1
ATOM 1154 O O . ARG A 1 150 ? -20.869 8.327 -4.168 1.00 35.59 150 ARG A O 1
ATOM 1161 N N . HIS A 1 151 ? -20.543 10.134 -2.853 1.00 34.22 151 HIS A N 1
ATOM 1162 C CA . HIS A 1 151 ? -21.933 10.490 -2.685 1.00 34.22 151 HIS A CA 1
ATOM 1163 C C . HIS A 1 151 ? -22.507 10.521 -4.098 1.00 34.22 151 HIS A C 1
ATOM 1165 O O . HIS A 1 151 ? -22.014 11.281 -4.942 1.00 34.22 151 HIS A O 1
ATOM 1171 N N . ALA A 1 152 ? -23.453 9.624 -4.394 1.00 32.62 152 ALA A N 1
ATOM 1172 C CA . ALA A 1 152 ? -24.325 9.856 -5.525 1.00 32.62 152 ALA A CA 1
ATOM 1173 C C . ALA A 1 152 ? -24.760 11.317 -5.366 1.00 32.62 152 ALA A C 1
ATOM 1175 O O . ALA A 1 152 ? -25.132 11.690 -4.244 1.00 32.62 152 ALA A O 1
ATOM 1176 N N . PRO A 1 153 ? -24.583 12.183 -6.382 1.00 38.59 153 PRO A N 1
ATOM 1177 C CA . PRO A 1 153 ? -25.075 13.540 -6.256 1.00 38.59 153 PRO A CA 1
ATOM 1178 C C . PRO A 1 153 ? -26.528 13.388 -5.833 1.00 38.59 153 PRO A C 1
ATOM 1180 O O . PRO A 1 153 ? -27.265 12.641 -6.478 1.00 38.59 153 PRO A O 1
ATOM 1183 N N . LEU A 1 154 ? -26.895 13.992 -4.700 1.00 40.78 154 LEU A N 1
ATOM 1184 C CA . LEU A 1 154 ? -28.289 14.149 -4.325 1.00 40.78 154 LEU A CA 1
ATOM 1185 C C . LEU A 1 154 ? -28.908 14.900 -5.496 1.00 40.78 154 LEU A C 1
ATOM 1187 O O . LEU A 1 154 ? -28.787 16.120 -5.610 1.00 40.78 154 LEU A O 1
ATOM 1191 N N . GLY A 1 155 ? -29.451 14.127 -6.436 1.00 35.41 155 GLY A N 1
ATOM 1192 C CA . GLY A 1 155 ? -30.250 14.624 -7.521 1.00 35.41 155 GLY A CA 1
ATOM 1193 C C . GLY A 1 155 ? -31.308 15.451 -6.837 1.00 35.41 155 GLY A C 1
ATOM 1194 O O . GLY A 1 155 ? -32.036 14.957 -5.977 1.00 35.41 155 GLY A O 1
ATOM 1195 N N . ARG A 1 156 ? -31.302 16.740 -7.148 1.00 39.88 156 ARG A N 1
ATOM 1196 C CA . ARG A 1 156 ? -32.324 17.684 -6.746 1.00 39.88 156 ARG A CA 1
ATOM 1197 C C . ARG A 1 156 ? -33.632 17.168 -7.348 1.00 39.88 156 ARG A C 1
ATOM 1199 O O . ARG A 1 156 ? -33.988 17.546 -8.457 1.00 39.88 156 ARG A O 1
ATOM 1206 N N . LEU A 1 157 ? -34.306 16.255 -6.648 1.00 39.59 157 LEU A N 1
ATOM 1207 C CA . LEU A 1 157 ? -35.684 15.874 -6.917 1.00 39.59 157 LEU A CA 1
ATOM 1208 C C . LEU A 1 157 ? -36.533 17.063 -6.481 1.00 39.59 157 LEU A C 1
ATOM 1210 O O . LEU A 1 157 ? -37.076 17.120 -5.381 1.00 39.59 157 LEU A O 1
ATOM 1214 N N . ALA A 1 158 ? -36.578 18.071 -7.347 1.00 41.41 158 ALA A N 1
ATOM 1215 C CA . ALA A 1 158 ? -37.697 18.982 -7.366 1.00 41.41 158 ALA A CA 1
ATOM 1216 C C . ALA A 1 158 ? -38.944 18.134 -7.662 1.00 41.41 158 ALA A C 1
ATOM 1218 O O . ALA A 1 158 ? -39.037 17.531 -8.727 1.00 41.41 158 ALA A O 1
ATOM 1219 N N . GLY A 1 159 ? -39.873 18.069 -6.705 1.00 42.88 159 GLY A N 1
ATOM 1220 C CA . GLY A 1 159 ? -41.240 17.617 -6.967 1.00 42.88 159 GLY A CA 1
ATOM 1221 C C . GLY A 1 159 ? -41.614 16.195 -6.544 1.00 42.88 159 GLY A C 1
ATOM 1222 O O . GLY A 1 159 ? -42.338 15.537 -7.280 1.00 42.88 159 GLY A O 1
ATOM 1223 N N . ALA A 1 160 ? -41.212 15.728 -5.360 1.00 37.69 160 ALA A N 1
ATOM 1224 C CA . ALA A 1 160 ? -41.905 14.612 -4.710 1.00 37.69 160 ALA A CA 1
ATOM 1225 C C . ALA A 1 160 ? -42.487 15.082 -3.372 1.00 37.69 160 ALA A C 1
ATOM 1227 O O . ALA A 1 160 ? -41.774 15.320 -2.399 1.00 37.69 160 ALA A O 1
ATOM 1228 N N . SER A 1 161 ? -43.800 15.282 -3.367 1.00 40.69 161 SER A N 1
ATOM 1229 C CA . SER A 1 161 ? -44.609 15.661 -2.215 1.00 40.69 161 SER A CA 1
ATOM 1230 C C . SER A 1 161 ? -44.428 14.650 -1.083 1.00 40.69 161 SER A C 1
ATOM 1232 O O . SER A 1 161 ? -44.601 13.446 -1.264 1.00 40.69 161 SER A O 1
ATOM 1234 N N . PHE A 1 162 ? -44.108 15.159 0.103 1.00 38.25 162 PHE A N 1
ATOM 1235 C CA . PHE A 1 162 ? -43.990 14.395 1.338 1.00 38.25 162 PHE A CA 1
ATOM 1236 C C . PHE A 1 162 ? -45.378 13.872 1.750 1.00 38.25 162 PHE A C 1
ATOM 1238 O O . PHE A 1 162 ? -46.132 14.557 2.443 1.00 38.25 162 PHE A O 1
ATOM 1245 N N . ARG A 1 163 ? -45.760 12.671 1.297 1.00 39.31 163 ARG A N 1
ATOM 1246 C CA . ARG A 1 163 ? -46.874 11.936 1.910 1.00 39.31 163 ARG A CA 1
ATOM 1247 C C . ARG A 1 163 ? -46.382 11.375 3.242 1.00 39.31 163 ARG A C 1
ATOM 1249 O O . ARG A 1 163 ? -45.445 10.583 3.269 1.00 39.31 163 ARG A O 1
ATOM 1256 N N . ARG A 1 164 ? -47.018 11.796 4.341 1.00 42.53 164 ARG A N 1
ATOM 1257 C CA . ARG A 1 164 ? -46.913 11.124 5.644 1.00 42.53 164 ARG A CA 1
ATOM 1258 C C . ARG A 1 164 ? -47.285 9.655 5.450 1.00 42.53 164 ARG A C 1
ATOM 1260 O O . ARG A 1 164 ? -48.439 9.360 5.161 1.00 42.53 164 ARG A O 1
ATOM 1267 N N . LEU A 1 165 ? -46.311 8.766 5.616 1.00 40.59 165 LEU A N 1
ATOM 1268 C CA . LEU A 1 165 ? -46.549 7.350 5.869 1.00 40.59 165 LEU A CA 1
ATOM 1269 C C . LEU A 1 165 ? -46.998 7.225 7.326 1.00 40.59 165 LEU A C 1
ATOM 1271 O O . LEU A 1 165 ? -46.185 7.202 8.245 1.00 40.59 165 LEU A O 1
ATOM 1275 N N . SER A 1 166 ? -48.310 7.236 7.530 1.00 48.19 166 SER A N 1
ATOM 1276 C CA . SER A 1 166 ? -48.963 6.758 8.746 1.00 48.19 166 SER A CA 1
ATOM 1277 C C . SER A 1 166 ? -49.315 5.280 8.577 1.00 48.19 166 SER A C 1
ATOM 1279 O O . SER A 1 166 ? -50.472 4.906 8.744 1.00 48.19 166 SER A O 1
ATOM 1281 N N . ASP A 1 167 ? -48.325 4.468 8.212 1.00 43.50 167 ASP A N 1
ATOM 1282 C CA . ASP A 1 167 ? -48.468 3.017 8.161 1.00 43.50 167 ASP A CA 1
ATOM 1283 C C . ASP A 1 167 ? -47.772 2.417 9.393 1.00 43.50 167 ASP A C 1
ATOM 1285 O O . ASP A 1 167 ? -46.668 2.850 9.748 1.00 43.50 167 ASP A O 1
ATOM 1289 N N . PRO A 1 168 ? -48.417 1.479 10.107 1.00 45.59 168 PRO A N 1
ATOM 1290 C CA . PRO A 1 168 ? -47.860 0.890 11.314 1.00 45.59 168 PRO A CA 1
ATOM 1291 C C . PRO A 1 168 ? -46.591 0.099 10.988 1.00 45.59 168 PRO A C 1
ATOM 1293 O O . PRO A 1 168 ? -46.529 -0.649 10.016 1.00 45.59 168 PRO A O 1
ATOM 1296 N N . ILE A 1 169 ? -45.575 0.274 11.835 1.00 46.81 169 ILE A N 1
ATOM 1297 C CA . ILE A 1 169 ? -44.324 -0.482 11.807 1.00 46.81 169 ILE A CA 1
ATOM 1298 C C . ILE A 1 169 ? -44.681 -1.960 11.987 1.00 46.81 169 ILE A C 1
ATOM 1300 O O . ILE A 1 169 ? -45.017 -2.382 13.094 1.00 46.81 169 ILE A O 1
ATOM 1304 N N . GLU A 1 170 ? -44.602 -2.753 10.918 1.00 41.91 170 GLU A N 1
ATOM 1305 C CA . GLU A 1 170 ? -44.496 -4.201 11.059 1.00 41.91 170 GLU A CA 1
ATOM 1306 C C . GLU A 1 170 ? -43.258 -4.475 11.916 1.00 41.91 170 GLU A C 1
ATOM 1308 O O . GLU A 1 170 ? -42.122 -4.196 11.528 1.00 41.91 170 GLU A O 1
ATOM 1313 N N . GLN A 1 171 ? -43.480 -4.962 13.135 1.00 40.12 171 GLN A N 1
ATOM 1314 C CA . GLN A 1 171 ? -42.418 -5.448 13.999 1.00 40.12 171 GLN A CA 1
ATOM 1315 C C . GLN A 1 171 ? -41.822 -6.700 13.359 1.00 40.12 171 G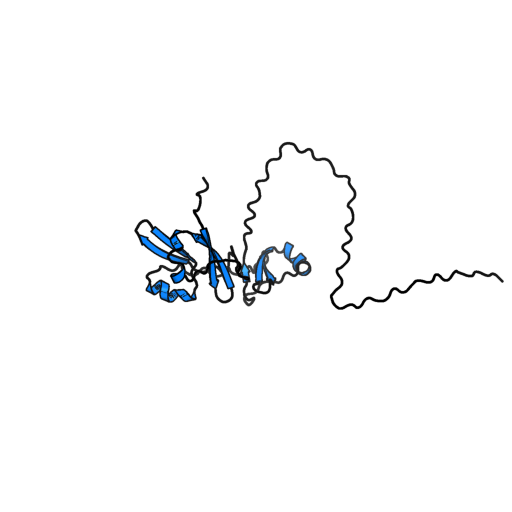LN A C 1
ATOM 1317 O O . GLN A 1 171 ? -42.372 -7.795 13.458 1.00 40.12 171 GLN A O 1
ATOM 1322 N N . TRP A 1 172 ? -40.666 -6.547 12.722 1.00 37.16 172 TRP A N 1
ATOM 1323 C CA . TRP A 1 172 ? -39.833 -7.677 12.341 1.00 37.16 172 TRP A CA 1
ATOM 1324 C C . TRP A 1 172 ? -39.230 -8.271 13.617 1.00 37.16 172 TRP A C 1
ATOM 1326 O O . TRP A 1 172 ? -38.199 -7.812 14.107 1.00 37.16 172 TRP A O 1
ATOM 1336 N N . SER A 1 173 ? -39.882 -9.288 14.187 1.00 46.09 173 SER A N 1
ATOM 1337 C CA . SER A 1 173 ? -39.277 -10.086 15.251 1.00 46.09 173 SER A CA 1
ATOM 1338 C C . SER A 1 173 ? -38.142 -10.914 14.644 1.00 46.09 173 SER A C 1
ATOM 1340 O O . SER A 1 173 ? -38.384 -11.929 13.986 1.00 46.09 173 SER A O 1
ATOM 1342 N N . MET A 1 174 ? -36.896 -10.488 14.845 1.00 37.28 174 MET A N 1
ATOM 1343 C CA . MET A 1 174 ? -35.742 -11.344 14.590 1.00 37.28 174 MET A CA 1
ATOM 1344 C C . MET A 1 174 ? -35.777 -12.504 15.586 1.00 37.28 174 MET A C 1
ATOM 1346 O O . MET A 1 174 ? -35.494 -12.333 16.770 1.00 37.28 174 MET A O 1
ATOM 1350 N N . GLN A 1 175 ? -36.142 -13.691 15.106 1.00 47.09 175 GLN A N 1
ATOM 1351 C CA . GLN A 1 175 ? -35.920 -14.925 15.850 1.00 47.09 175 GLN A CA 1
ATOM 1352 C C . GLN A 1 175 ? -34.400 -15.137 15.954 1.00 47.09 175 GLN A C 1
ATOM 1354 O O . GLN A 1 175 ? -33.720 -15.112 14.921 1.00 47.09 175 GLN A O 1
ATOM 1359 N N . PRO A 1 176 ? -33.834 -15.313 17.162 1.00 55.75 176 PRO A N 1
ATOM 1360 C CA . PRO A 1 176 ? -32.410 -15.561 17.307 1.00 55.75 176 PRO A CA 1
ATOM 1361 C C . PRO A 1 176 ? -32.037 -16.854 16.580 1.00 55.75 176 PRO A C 1
ATOM 1363 O O . PRO A 1 176 ? -32.667 -17.899 16.744 1.00 55.75 176 PRO A O 1
ATOM 1366 N N . LYS A 1 177 ? -30.992 -16.771 15.756 1.00 57.38 177 LYS A N 1
ATOM 1367 C CA . LYS A 1 177 ? -30.388 -17.925 15.092 1.00 57.38 177 LYS A CA 1
ATOM 1368 C C . LYS A 1 177 ? -29.834 -18.863 16.179 1.00 57.38 177 LYS A C 1
ATOM 1370 O O . LYS A 1 177 ? -29.003 -18.406 16.965 1.00 57.38 177 LYS A O 1
ATOM 1375 N N . PRO A 1 178 ? -30.254 -20.137 16.256 1.00 50.50 178 PRO A N 1
ATOM 1376 C CA . PRO A 1 178 ? -29.731 -21.047 17.267 1.00 50.50 178 PRO A CA 1
ATOM 1377 C C . PRO A 1 178 ? -28.231 -21.277 17.046 1.00 50.50 178 PRO A C 1
ATOM 1379 O O . PRO A 1 178 ? -27.780 -21.469 15.911 1.00 50.50 178 PRO A O 1
ATOM 1382 N N . LEU A 1 179 ? -27.456 -21.241 18.134 1.00 54.66 179 LEU A N 1
ATOM 1383 C CA . LEU A 1 179 ? -26.046 -21.624 18.119 1.00 54.66 179 LEU A CA 1
ATOM 1384 C C . LEU A 1 179 ? -25.920 -23.102 17.726 1.00 54.66 179 LEU A C 1
ATOM 1386 O O . LEU A 1 179 ? -26.641 -23.963 18.234 1.00 54.66 179 LEU A O 1
ATOM 1390 N N . ALA A 1 180 ? -24.975 -23.392 16.831 1.00 50.75 180 ALA A N 1
ATOM 1391 C CA . ALA A 1 180 ? -24.627 -24.752 16.450 1.00 50.75 180 ALA A CA 1
ATOM 1392 C C . ALA A 1 180 ? -24.176 -25.535 17.697 1.00 50.75 180 ALA A C 1
ATOM 1394 O O . ALA A 1 180 ? -23.132 -25.236 18.270 1.00 50.75 180 ALA A O 1
ATOM 1395 N N . GLY A 1 181 ? -24.986 -26.508 18.129 1.00 63.84 181 GLY A N 1
ATOM 1396 C CA . GLY A 1 181 ? -24.676 -27.385 19.265 1.00 63.84 181 GLY A CA 1
ATOM 1397 C C . GLY A 1 181 ? -25.836 -27.685 20.219 1.00 63.84 181 GLY A C 1
ATOM 1398 O O . GLY A 1 181 ? -25.710 -28.597 21.031 1.00 63.84 181 GLY A O 1
ATOM 1399 N N . GLN A 1 182 ? -26.974 -26.988 20.131 1.00 48.91 182 GLN A N 1
ATOM 1400 C CA . GLN A 1 182 ? -28.156 -27.335 20.932 1.00 48.91 182 GLN A CA 1
ATOM 1401 C C . GLN A 1 182 ? -29.019 -28.390 20.228 1.00 48.91 182 GLN A C 1
ATOM 1403 O O . GLN A 1 182 ? -29.626 -28.134 19.189 1.00 48.91 182 GLN A O 1
ATOM 1408 N N . LEU A 1 183 ? -29.066 -29.590 20.811 1.00 51.09 183 LEU A N 1
ATOM 1409 C CA . LEU A 1 183 ? -30.019 -30.637 20.443 1.00 51.09 183 LEU A CA 1
ATOM 1410 C C . LEU A 1 183 ? -31.460 -30.143 20.676 1.00 51.09 183 LEU A C 1
ATOM 1412 O O . LEU A 1 183 ? -31.707 -29.456 21.669 1.00 51.09 183 LEU A O 1
ATOM 1416 N N . PRO A 1 184 ? -32.422 -30.501 19.806 1.00 53.41 184 PRO A N 1
ATOM 1417 C CA . PRO A 1 184 ? -33.802 -30.057 19.943 1.00 53.41 184 PRO A CA 1
ATOM 1418 C C . PRO A 1 184 ? -34.434 -30.677 21.193 1.00 53.41 184 PRO A C 1
ATOM 1420 O O . PRO A 1 184 ? -34.656 -31.888 21.270 1.00 53.41 184 PRO A O 1
ATOM 1423 N N . THR A 1 185 ? -34.744 -29.838 22.178 1.00 56.06 185 THR A N 1
ATOM 1424 C CA . THR A 1 185 ? -35.567 -30.217 23.326 1.00 56.06 185 THR A CA 1
ATOM 1425 C C . THR A 1 185 ? -36.945 -30.616 22.807 1.00 56.06 185 THR A C 1
ATOM 1427 O O . THR A 1 185 ? -37.643 -29.825 22.172 1.00 56.06 185 THR A O 1
ATOM 1430 N N . ARG A 1 186 ? -37.318 -31.880 23.034 1.00 44.03 186 ARG A N 1
ATOM 1431 C CA . ARG A 1 186 ? -38.630 -32.432 22.688 1.00 44.03 186 ARG A CA 1
ATOM 1432 C C . ARG A 1 186 ? -39.748 -31.534 23.221 1.00 44.03 186 ARG A C 1
ATOM 1434 O O . ARG A 1 186 ? -39.753 -31.171 24.393 1.00 44.03 186 ARG A O 1
ATOM 1441 N N . LEU A 1 187 ? -40.710 -31.255 22.343 1.00 46.81 187 LEU A N 1
ATOM 1442 C CA . LEU A 1 187 ? -42.017 -30.680 22.645 1.00 46.81 187 LEU A CA 1
ATOM 1443 C C . LEU A 1 187 ? -42.662 -31.420 23.827 1.00 46.81 187 LEU A C 1
ATOM 1445 O O . LEU A 1 187 ? -43.126 -32.550 23.683 1.00 46.81 187 LEU A O 1
ATOM 1449 N N . ALA A 1 188 ? -42.693 -30.776 24.993 1.00 47.19 188 ALA A N 1
ATOM 1450 C CA . ALA A 1 188 ? -43.558 -31.179 26.088 1.00 47.19 188 ALA A CA 1
ATOM 1451 C C . ALA A 1 188 ? -44.982 -30.724 25.746 1.00 47.19 188 ALA A C 1
ATOM 1453 O O . ALA A 1 188 ? -45.313 -29.540 25.798 1.00 47.19 188 ALA A O 1
ATOM 1454 N N . SER A 1 189 ? -45.817 -31.675 25.337 1.00 51.72 189 SER A N 1
ATOM 1455 C CA . SER A 1 189 ? -47.254 -31.491 25.173 1.00 51.72 189 SER A CA 1
ATOM 1456 C C . SER A 1 189 ? -47.885 -31.108 26.514 1.00 51.72 189 SER A C 1
ATOM 1458 O O . SER A 1 189 ? -47.868 -31.891 27.463 1.00 51.72 189 SER A O 1
ATOM 1460 N N . TYR A 1 190 ? -48.447 -29.904 26.581 1.00 38.69 190 TYR A N 1
ATOM 1461 C CA . TYR A 1 190 ? -49.232 -29.412 27.709 1.00 38.69 190 TYR A CA 1
ATOM 1462 C C . TYR A 1 190 ? -50.571 -30.171 27.756 1.00 38.69 190 TYR A C 1
ATOM 1464 O O . TYR A 1 190 ? -51.447 -29.935 26.924 1.00 38.69 190 TYR A O 1
ATOM 1472 N N . GLN A 1 191 ? -50.747 -31.088 28.712 1.00 49.59 191 GLN A N 1
ATOM 1473 C CA . GLN A 1 191 ? -52.078 -31.591 29.064 1.00 49.59 191 GLN A CA 1
ATOM 1474 C C . GLN A 1 191 ? -52.717 -30.647 30.084 1.00 49.59 191 GLN A C 1
ATOM 1476 O O . GLN A 1 191 ? -52.186 -30.391 31.161 1.00 49.59 191 GLN A O 1
ATOM 1481 N N . ARG A 1 192 ? -53.876 -30.109 29.705 1.00 44.06 192 ARG A N 1
ATOM 1482 C CA . ARG A 1 192 ? -54.729 -29.249 30.524 1.00 44.06 192 ARG A CA 1
ATOM 1483 C C . ARG A 1 192 ? -55.471 -30.137 31.529 1.00 44.06 192 ARG A C 1
ATOM 1485 O O . ARG A 1 192 ? -56.332 -30.909 31.122 1.00 44.06 192 ARG A O 1
ATOM 1492 N N . ILE A 1 193 ? -55.149 -30.038 32.817 1.00 57.34 193 ILE A N 1
ATOM 1493 C CA . ILE A 1 193 ? -55.949 -30.661 33.882 1.00 57.34 193 ILE A CA 1
ATOM 1494 C C . ILE A 1 193 ? -57.101 -29.696 34.215 1.00 57.34 193 ILE A C 1
ATOM 1496 O O . ILE A 1 193 ? -56.829 -28.536 34.534 1.00 57.34 193 ILE A O 1
ATOM 1500 N N . PRO A 1 194 ? -58.378 -30.103 34.102 1.00 60.50 194 PRO A N 1
ATOM 1501 C CA . PRO A 1 1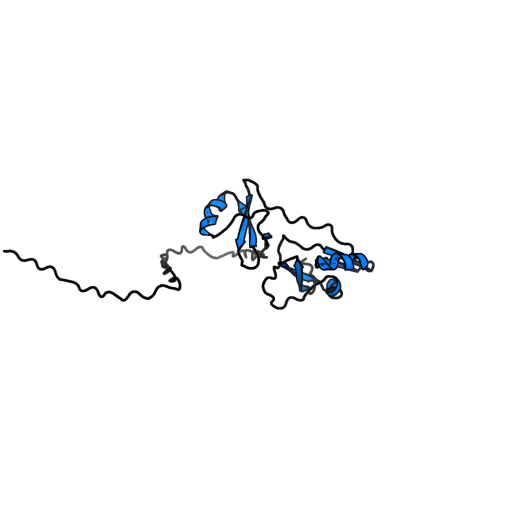94 ? -59.496 -29.268 34.519 1.00 60.50 194 PRO A CA 1
ATOM 1502 C C . PRO A 1 194 ? -59.585 -29.181 36.050 1.00 60.50 194 PRO A C 1
ATOM 1504 O O . PRO A 1 194 ? -59.440 -30.178 36.755 1.00 60.50 194 PRO A O 1
ATOM 1507 N N . ASN A 1 195 ? -59.863 -27.971 36.541 1.00 55.06 195 ASN A N 1
ATOM 1508 C CA . ASN A 1 195 ? -60.239 -27.703 37.927 1.00 55.06 195 ASN A CA 1
ATOM 1509 C C . ASN A 1 195 ? -61.510 -28.482 38.279 1.00 55.06 195 ASN A C 1
ATOM 1511 O O . ASN A 1 195 ? -62.563 -28.235 37.690 1.00 55.06 195 ASN A O 1
ATOM 1515 N N . VAL A 1 196 ? -61.425 -29.366 39.272 1.00 59.81 196 VAL A N 1
ATOM 1516 C CA . VAL A 1 196 ? -62.603 -29.920 39.941 1.00 59.81 196 VAL A CA 1
ATOM 1517 C C . VAL A 1 196 ? -62.835 -29.102 41.205 1.00 59.81 196 VAL A C 1
ATOM 1519 O O . VAL A 1 196 ? -62.056 -29.158 42.152 1.00 59.81 196 VAL A O 1
ATOM 1522 N N . VAL A 1 197 ? -63.907 -28.314 41.184 1.00 63.75 197 VAL A N 1
ATOM 1523 C CA . VAL A 1 197 ? -64.526 -27.720 42.369 1.00 63.75 197 VAL A CA 1
ATOM 1524 C C . VAL A 1 197 ? -65.640 -28.669 42.809 1.00 63.75 197 VAL A C 1
ATOM 1526 O O . VAL A 1 197 ? -66.560 -28.922 42.036 1.00 63.75 197 VAL A O 1
ATOM 1529 N N . ALA A 1 198 ? -65.567 -29.171 44.037 1.00 54.34 198 ALA A N 1
ATOM 1530 C CA . ALA A 1 198 ? -66.695 -29.711 44.802 1.00 54.34 198 ALA A CA 1
ATOM 1531 C C . ALA A 1 198 ? -66.343 -29.453 46.280 1.00 54.34 198 ALA A C 1
ATOM 1533 O O . ALA A 1 198 ? -65.304 -29.920 46.730 1.00 54.34 198 ALA A O 1
ATOM 1534 N N . ALA A 1 199 ? -66.958 -28.518 47.010 1.00 54.97 199 ALA A N 1
ATOM 1535 C CA . ALA A 1 199 ? -68.367 -28.417 47.402 1.00 54.97 199 ALA A CA 1
ATOM 1536 C C . ALA A 1 199 ? -68.840 -29.697 48.112 1.00 54.97 199 ALA A C 1
ATOM 1538 O O . ALA A 1 199 ? -69.192 -30.677 47.459 1.00 54.97 199 ALA A O 1
ATOM 1539 N N . GLY A 1 200 ? -68.806 -29.648 49.446 1.00 58.97 200 GLY A N 1
ATOM 1540 C CA . GLY A 1 200 ? -69.199 -30.695 50.385 1.00 58.97 200 GLY A CA 1
ATOM 1541 C C . GLY A 1 200 ? -68.667 -30.367 51.766 1.00 58.97 200 GLY A C 1
ATOM 1542 O O . GLY A 1 200 ? -67.537 -30.810 52.051 1.00 58.97 200 GLY A O 1
#

Solvent-accessible surface area (backbone atoms only — not comparable to full-atom values): 12761 Å² total; per-residue (Å²): 132,85,75,79,76,65,70,64,46,55,26,28,26,53,56,89,92,43,35,46,27,47,75,43,47,66,79,46,57,88,45,26,74,69,31,45,50,40,79,61,84,82,69,84,73,57,44,57,59,47,67,17,71,49,70,39,37,38,34,39,77,80,48,103,86,42,70,36,71,45,66,33,17,70,90,33,47,68,61,35,50,74,68,68,33,50,65,49,80,70,63,72,65,71,73,74,46,79,49,84,68,29,36,22,27,29,38,83,66,87,81,40,22,48,22,47,73,43,44,56,78,59,55,81,50,25,75,87,68,64,47,44,78,57,54,98,78,56,68,61,54,35,34,40,65,67,68,81,70,65,69,72,76,78,71,82,72,81,85,74,80,86,73,82,80,88,67,82,81,77,80,79,77,79,74,80,79,78,68,92,84,72,76,84,78,76,85,78,80,84,78,86,79,81,88,82,86,77,92,133

Secondary structure (DSSP, 8-state):
-------EEEEEEEETTEEEEEEEEGGGGGGHHHHT-EE-SS-TTEEESEEES---EEEEEEETTEEEEEE--GGGHHHHHHTT-EEPPPPPPPPPPEETTEEEEEEE-SSSEEEEEEETTGGGGTTTTT-EE--TT-TTEEEEE------------TT---------------PPPPPTT-----------PPP-----

Mean predicted aligned error: 14.84 Å